Protein AF-0000000078424107 (afdb_homodimer)

Sequence (204 aa):
MLTPEQHEAILNDLMNPETSIETRTQHLMTLRDDYVEVHVNHSTQTQQIDAFKVEVADLQASNSKLFRKIGIDGGTEEQKKNENQQSFSESVTLDLLFKGGNMLTPEQHEAILNDLMNPETSIETRTQHLMTLRDDYVEVHVNHSTQTQQIDAFKVEVADLQASNSKLFRKIGIDGGTEEQKKNENQQSFSESVTLDLLFKGGN

Radius of gyration: 37.48 Å; Cα contacts (8 Å, |Δi|>4): 84; chains: 2; bounding box: 29×114×60 Å

Structure (mmCIF, N/CA/C/O backbone):
data_AF-0000000078424107-model_v1
#
loop_
_entity.id
_entity.type
_entity.pdbx_description
1 polymer 'Uncharacterized protein'
#
loop_
_atom_site.group_PDB
_atom_site.id
_atom_site.type_symbol
_atom_site.label_atom_id
_atom_site.label_alt_id
_atom_site.label_comp_id
_atom_site.label_asym_id
_atom_site.label_entity_id
_atom_site.label_seq_id
_atom_site.pdbx_PDB_ins_code
_atom_site.Cartn_x
_atom_site.Cartn_y
_atom_site.Cartn_z
_atom_site.occupancy
_atom_site.B_iso_or_equiv
_atom_site.auth_seq_id
_atom_site.auth_comp_id
_atom_site.auth_asym_id
_atom_site.auth_atom_id
_atom_site.pdbx_PDB_model_num
ATOM 1 N N . MET A 1 1 ? 5.934 -6.871 -11.25 1 91.38 1 MET A N 1
ATOM 2 C CA . MET A 1 1 ? 4.711 -7.621 -10.992 1 91.38 1 MET A CA 1
ATOM 3 C C . MET A 1 1 ? 4.07 -8.07 -12.305 1 91.38 1 MET A C 1
ATOM 5 O O . MET A 1 1 ? 4.039 -7.32 -13.281 1 91.38 1 MET A O 1
ATOM 9 N N . LEU A 1 2 ? 3.602 -9.219 -12.297 1 96.94 2 LEU A N 1
ATOM 10 C CA . LEU A 1 2 ? 2.918 -9.719 -13.484 1 96.94 2 LEU A CA 1
ATOM 11 C C . LEU A 1 2 ? 1.604 -8.977 -13.703 1 96.94 2 LEU A C 1
ATOM 13 O O . LEU A 1 2 ? 0.883 -8.688 -12.75 1 96.94 2 LEU A O 1
ATOM 17 N N . THR A 1 3 ? 1.348 -8.766 -15.031 1 96.31 3 THR A N 1
ATOM 18 C CA . THR A 1 3 ? 0.01 -8.305 -15.391 1 96.31 3 THR A CA 1
ATOM 19 C C . THR A 1 3 ? -0.994 -9.453 -15.305 1 96.31 3 THR A C 1
ATOM 21 O O . THR A 1 3 ? -0.606 -10.625 -15.273 1 96.31 3 THR A O 1
ATOM 24 N N . PRO A 1 4 ? -2.221 -9.039 -15.219 1 96.38 4 PRO A N 1
ATOM 25 C CA . PRO A 1 4 ? -3.232 -10.102 -15.195 1 96.38 4 PRO A CA 1
ATOM 26 C C . PRO A 1 4 ? -3.121 -11.047 -16.391 1 96.38 4 PRO A C 1
ATOM 28 O O . PRO A 1 4 ? -3.268 -12.258 -16.234 1 96.38 4 PRO A O 1
ATOM 31 N N . GLU A 1 5 ? -2.836 -10.484 -17.5 1 97.56 5 GLU A N 1
ATOM 32 C CA . GLU A 1 5 ? -2.719 -11.273 -18.719 1 97.56 5 GLU A CA 1
ATOM 33 C C . GLU A 1 5 ? -1.532 -12.234 -18.656 1 97.56 5 GLU A C 1
ATOM 35 O O . GLU A 1 5 ? -1.633 -13.391 -19.062 1 97.56 5 GLU A O 1
ATOM 40 N N . GLN A 1 6 ? -0.461 -11.758 -18.156 1 98.12 6 GLN A N 1
ATOM 41 C CA . GLN A 1 6 ? 0.736 -12.578 -18 1 98.12 6 GLN A CA 1
ATOM 42 C C . GLN A 1 6 ? 0.502 -13.719 -17.016 1 98.12 6 GLN A C 1
ATOM 44 O O . GLN A 1 6 ? 0.889 -14.859 -17.266 1 98.12 6 GLN A O 1
ATOM 49 N N . HIS A 1 7 ? -0.103 -13.383 -15.906 1 98.5 7 HIS A N 1
ATOM 50 C CA . HIS A 1 7 ? -0.376 -14.375 -14.867 1 98.5 7 HIS A CA 1
ATOM 51 C C . HIS A 1 7 ? -1.31 -15.469 -15.383 1 98.5 7 HIS A C 1
ATOM 53 O O . HIS A 1 7 ? -1.059 -16.656 -15.172 1 98.5 7 HIS A O 1
ATOM 59 N N . GLU A 1 8 ? -2.324 -15.07 -16.125 1 97.94 8 GLU A N 1
ATOM 60 C CA . GLU A 1 8 ? -3.287 -16.016 -16.672 1 97.94 8 GLU A CA 1
ATOM 61 C C . GLU A 1 8 ? -2.639 -16.922 -17.719 1 97.94 8 GLU A C 1
ATOM 63 O O . GLU A 1 8 ? -2.93 -18.125 -17.766 1 97.94 8 GLU A O 1
ATOM 68 N N . ALA A 1 9 ? -1.762 -16.375 -18.516 1 98.19 9 ALA A N 1
ATOM 69 C CA . ALA A 1 9 ? -1.052 -17.172 -19.516 1 98.19 9 ALA A CA 1
ATOM 70 C C . ALA A 1 9 ? -0.214 -18.266 -18.859 1 98.19 9 ALA A C 1
ATOM 72 O O . ALA A 1 9 ? -0.182 -19.406 -19.344 1 98.19 9 ALA A O 1
ATOM 73 N N . ILE A 1 10 ? 0.398 -17.875 -17.766 1 98.62 10 ILE A N 1
ATOM 74 C CA . ILE A 1 10 ? 1.224 -18.828 -17.047 1 98.62 10 ILE A CA 1
ATOM 75 C C . ILE A 1 10 ? 0.345 -19.938 -16.469 1 98.62 10 ILE A C 1
ATOM 77 O O . ILE A 1 10 ? 0.661 -21.125 -16.609 1 98.62 10 ILE A O 1
ATOM 81 N N . LEU A 1 11 ? -0.775 -19.578 -15.891 1 98 11 LEU A N 1
ATOM 82 C CA . LEU A 1 11 ? -1.663 -20.578 -15.305 1 98 11 LEU A CA 1
ATOM 83 C C . LEU A 1 11 ? -2.209 -21.516 -16.391 1 98 11 LEU A C 1
ATOM 85 O O . LEU A 1 11 ? -2.309 -22.719 -16.172 1 98 11 LEU A O 1
ATOM 89 N N . ASN A 1 12 ? -2.537 -20.953 -17.516 1 97 12 ASN A N 1
ATOM 90 C CA . ASN A 1 12 ? -3.049 -21.75 -18.625 1 97 12 ASN A CA 1
ATOM 91 C C . ASN A 1 12 ? -2.006 -22.75 -19.125 1 97 12 ASN A C 1
ATOM 93 O O . ASN A 1 12 ? -2.332 -23.891 -19.406 1 97 12 ASN A O 1
ATOM 97 N N . ASP A 1 13 ? -0.811 -22.344 -19.203 1 96.81 13 ASP A N 1
ATOM 98 C CA . ASP A 1 13 ? 0.266 -23.234 -19.609 1 96.81 13 ASP A CA 1
ATOM 99 C C . ASP A 1 13 ? 0.475 -24.359 -18.594 1 96.81 13 ASP A C 1
ATOM 101 O O . ASP A 1 13 ? 0.724 -25.5 -18.984 1 96.81 13 ASP A O 1
ATOM 105 N N . LEU A 1 14 ? 0.311 -24 -17.359 1 96.12 14 LEU A N 1
ATOM 106 C CA . LEU A 1 14 ? 0.524 -24.984 -16.297 1 96.12 14 LEU A CA 1
ATOM 107 C C . LEU A 1 14 ? -0.606 -26 -16.266 1 96.12 14 LEU A C 1
ATOM 109 O O . LEU A 1 14 ? -0.434 -27.109 -15.75 1 96.12 14 LEU A O 1
ATOM 113 N N . MET A 1 15 ? -1.716 -25.609 -16.812 1 92.75 15 MET A N 1
ATOM 114 C CA . MET A 1 15 ? -2.863 -26.516 -16.891 1 92.75 15 MET A CA 1
ATOM 115 C C . MET A 1 15 ? -2.732 -27.453 -18.078 1 92.75 15 MET A C 1
ATOM 117 O O . MET A 1 15 ? -3.393 -28.5 -18.125 1 92.75 15 MET A O 1
ATOM 121 N N . ASN A 1 16 ? -1.895 -27.078 -19.031 1 91.38 16 ASN A N 1
ATOM 122 C CA . ASN A 1 16 ? -1.712 -27.859 -20.234 1 91.38 16 ASN A CA 1
ATOM 123 C C . ASN A 1 16 ? -0.779 -29.047 -20.016 1 91.38 16 ASN A C 1
ATOM 125 O O . ASN A 1 16 ? 0.407 -28.859 -19.734 1 91.38 16 ASN A O 1
ATOM 129 N N . PRO A 1 17 ? -1.222 -30.281 -20.219 1 87.62 17 PRO A N 1
ATOM 130 C CA . PRO A 1 17 ? -0.386 -31.453 -19.984 1 87.62 17 PRO A CA 1
ATOM 131 C C . PRO A 1 17 ? 0.755 -31.578 -21 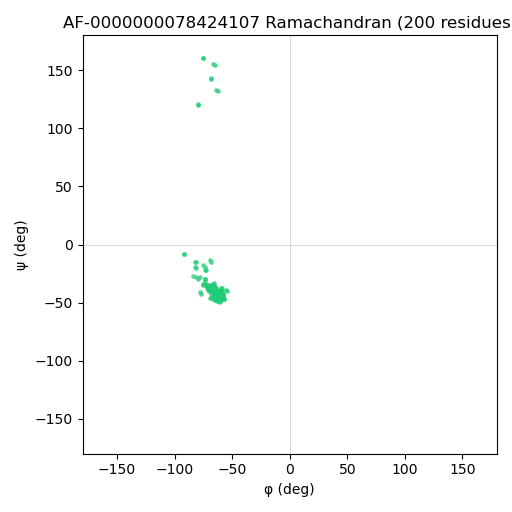1 87.62 17 PRO A C 1
ATOM 133 O O . PRO A 1 17 ? 1.717 -32.312 -20.766 1 87.62 17 PRO A O 1
ATOM 136 N N . GLU A 1 18 ? 0.669 -30.781 -22.094 1 91.19 18 GLU A N 1
ATOM 137 C CA . GLU A 1 18 ? 1.674 -30.859 -23.156 1 91.19 18 GLU A CA 1
ATOM 138 C C . GLU A 1 18 ? 2.812 -29.875 -22.922 1 91.19 18 GLU A C 1
ATOM 140 O O . GLU A 1 18 ? 3.818 -29.906 -23.625 1 91.19 18 GLU A O 1
ATOM 145 N N . THR A 1 19 ? 2.641 -29.031 -21.953 1 93.06 19 THR A N 1
ATOM 146 C CA . THR A 1 19 ? 3.707 -28.078 -21.641 1 93.06 19 THR A CA 1
ATOM 147 C C . THR A 1 19 ? 4.961 -28.812 -21.172 1 93.06 19 THR A C 1
ATOM 149 O O . THR A 1 19 ? 4.883 -29.719 -20.328 1 93.06 19 THR A O 1
ATOM 152 N N . SER A 1 20 ? 6.117 -28.438 -21.719 1 94.5 20 SER A N 1
ATOM 153 C CA . SER A 1 20 ? 7.367 -29.125 -21.406 1 94.5 20 SER A CA 1
ATOM 154 C C . SER A 1 20 ? 7.75 -28.906 -19.938 1 94.5 20 SER A C 1
ATOM 156 O O . SER A 1 20 ? 7.324 -27.922 -19.312 1 94.5 20 SER A O 1
ATOM 158 N N . ILE A 1 21 ? 8.5 -29.797 -19.391 1 92.94 21 ILE A N 1
ATOM 159 C CA . ILE A 1 21 ? 8.977 -29.703 -18.016 1 92.94 21 ILE A CA 1
ATOM 160 C C . ILE A 1 21 ? 9.797 -28.422 -17.844 1 92.94 21 ILE A C 1
ATOM 162 O O . ILE A 1 21 ? 9.719 -27.766 -16.812 1 92.94 21 ILE A O 1
ATOM 166 N N . GLU A 1 22 ? 10.523 -28.109 -18.859 1 95.38 22 GLU A N 1
ATOM 167 C CA . GLU A 1 22 ? 11.352 -26.906 -18.828 1 95.38 22 GLU A CA 1
ATOM 168 C C . GLU A 1 22 ? 10.484 -25.656 -18.703 1 95.38 22 GLU A C 1
ATOM 170 O O . GLU A 1 22 ? 10.758 -24.781 -17.875 1 95.38 22 GLU A O 1
ATOM 175 N N . THR A 1 23 ? 9.477 -25.547 -19.516 1 96.69 23 THR A N 1
ATOM 176 C CA . THR A 1 23 ? 8.562 -24.406 -19.5 1 96.69 23 THR A CA 1
ATOM 177 C C . THR A 1 23 ? 7.809 -24.344 -18.172 1 96.69 23 THR A C 1
ATOM 179 O O . THR A 1 23 ? 7.633 -23.266 -17.609 1 96.69 23 THR A O 1
ATOM 182 N N . ARG A 1 24 ? 7.398 -25.438 -17.641 1 96 24 ARG A N 1
ATOM 183 C CA . ARG A 1 24 ? 6.703 -25.5 -16.359 1 96 24 ARG A CA 1
ATOM 184 C C . ARG A 1 24 ? 7.578 -24.969 -15.234 1 96 24 ARG A C 1
ATOM 186 O O . ARG A 1 24 ? 7.129 -24.156 -14.422 1 96 24 ARG A O 1
ATOM 193 N N . THR A 1 25 ? 8.797 -25.453 -15.266 1 96.69 25 THR A N 1
ATOM 194 C CA . THR A 1 25 ? 9.734 -25.016 -14.242 1 96.69 25 THR A CA 1
ATOM 195 C C . THR A 1 25 ? 9.945 -23.5 -14.297 1 96.69 25 THR A C 1
ATOM 197 O O . THR A 1 25 ? 9.953 -22.828 -13.266 1 96.69 25 THR A O 1
ATOM 200 N N . GLN A 1 26 ? 10.039 -23 -15.492 1 98.12 26 GLN A N 1
ATOM 201 C CA . GLN A 1 26 ? 10.219 -21.562 -15.664 1 98.12 26 GLN A CA 1
ATOM 202 C C . GLN A 1 26 ? 9 -20.781 -15.164 1 98.12 26 GLN A C 1
ATOM 204 O O . GLN A 1 26 ? 9.141 -19.75 -14.523 1 98.12 26 GLN A O 1
ATOM 209 N N . HIS A 1 27 ? 7.828 -21.234 -15.484 1 98.31 27 HIS A N 1
ATOM 210 C CA . HIS A 1 27 ? 6.594 -20.594 -15.047 1 98.31 27 HIS A CA 1
ATOM 211 C C . HIS A 1 27 ? 6.496 -20.578 -13.523 1 98.31 27 HIS A C 1
ATOM 213 O O . HIS A 1 27 ? 6.117 -19.562 -12.93 1 98.31 27 HIS A O 1
ATOM 219 N N . LEU A 1 28 ? 6.859 -21.703 -12.922 1 98.31 28 LEU A N 1
ATOM 220 C CA . LEU A 1 28 ? 6.773 -21.781 -11.469 1 98.31 28 LEU A CA 1
ATOM 221 C C . LEU A 1 28 ? 7.773 -20.844 -10.805 1 98.31 28 LEU A C 1
ATOM 223 O O . LEU A 1 28 ? 7.473 -20.234 -9.781 1 98.31 28 LEU A O 1
ATOM 227 N N . MET A 1 29 ? 8.922 -20.688 -11.422 1 98.38 29 MET A N 1
ATOM 228 C CA . MET A 1 29 ? 9.914 -19.734 -10.93 1 98.38 29 MET A CA 1
ATOM 229 C C . MET A 1 29 ? 9.398 -18.297 -11.078 1 98.38 29 MET A C 1
ATOM 231 O O . MET A 1 29 ? 9.586 -17.484 -10.18 1 98.38 29 MET A O 1
ATOM 235 N N . THR A 1 30 ? 8.75 -18.031 -12.141 1 98.69 30 THR A N 1
ATOM 236 C CA . THR A 1 30 ? 8.188 -16.719 -12.391 1 98.69 30 THR A CA 1
ATOM 237 C C . THR A 1 30 ? 7.113 -16.375 -11.352 1 98.69 30 THR A C 1
ATOM 239 O O . THR A 1 30 ? 7.078 -15.266 -10.82 1 98.69 30 THR A O 1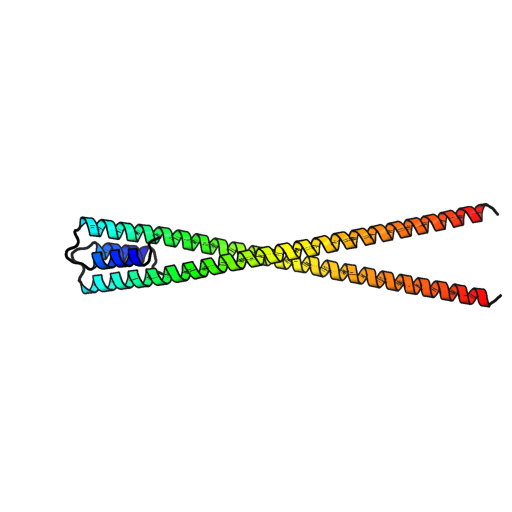
ATOM 242 N N . LEU A 1 31 ? 6.309 -17.344 -11.07 1 98.56 31 LEU A N 1
ATOM 243 C CA . LEU A 1 31 ? 5.262 -17.156 -10.07 1 98.56 31 LEU A CA 1
ATOM 244 C C . LEU A 1 31 ? 5.867 -16.922 -8.695 1 98.56 31 LEU A C 1
ATOM 246 O O . LEU A 1 31 ? 5.367 -16.094 -7.926 1 98.56 31 LEU A O 1
ATOM 250 N N . ARG A 1 32 ? 6.887 -17.641 -8.406 1 98.06 32 ARG A N 1
ATOM 251 C CA . ARG A 1 32 ? 7.586 -17.469 -7.141 1 98.06 32 ARG A CA 1
ATOM 252 C C . ARG A 1 32 ? 8.156 -16.062 -7.023 1 98.06 32 ARG A C 1
ATOM 254 O O . ARG A 1 32 ? 7.961 -15.383 -6.012 1 98.06 32 ARG A O 1
ATOM 261 N N . ASP A 1 33 ? 8.828 -15.641 -8.039 1 98.12 33 ASP A N 1
ATOM 262 C CA . ASP A 1 33 ? 9.438 -14.312 -8.055 1 98.12 33 ASP A CA 1
ATOM 263 C C . ASP A 1 33 ? 8.375 -13.219 -7.934 1 98.12 33 ASP A C 1
ATOM 265 O O . ASP A 1 33 ? 8.57 -12.234 -7.223 1 98.12 33 ASP A O 1
ATOM 269 N N . ASP A 1 34 ? 7.328 -13.383 -8.641 1 97.94 34 ASP A N 1
ATOM 270 C CA . ASP A 1 34 ? 6.238 -12.414 -8.578 1 97.94 34 ASP A CA 1
ATOM 271 C C . ASP A 1 34 ? 5.656 -12.32 -7.172 1 97.94 34 ASP A C 1
ATOM 273 O O . ASP A 1 34 ? 5.359 -11.227 -6.691 1 97.94 34 ASP A O 1
ATOM 277 N N . TYR A 1 35 ? 5.484 -13.461 -6.598 1 97.31 35 TYR A N 1
ATOM 278 C CA . TYR A 1 35 ? 4.973 -13.5 -5.23 1 97.31 35 TYR A CA 1
ATOM 279 C C . TYR A 1 35 ? 5.863 -12.703 -4.289 1 97.31 35 TYR A C 1
ATOM 281 O O . TYR A 1 35 ? 5.371 -11.906 -3.486 1 97.31 35 TYR A O 1
ATOM 289 N N . VAL A 1 36 ? 7.094 -12.883 -4.371 1 96.94 36 VAL A N 1
ATOM 290 C CA . VAL A 1 36 ? 8.047 -12.195 -3.502 1 96.94 36 VAL A CA 1
ATOM 291 C C . VAL A 1 36 ? 7.984 -10.695 -3.75 1 96.94 36 VAL A C 1
ATOM 293 O O . VAL A 1 36 ? 7.879 -9.906 -2.807 1 96.94 36 VAL A O 1
ATOM 296 N N . GLU A 1 37 ? 8.008 -10.32 -4.992 1 96.06 37 GLU A N 1
ATOM 297 C CA . GLU A 1 37 ? 7.969 -8.906 -5.352 1 96.06 37 GLU A CA 1
ATOM 298 C C . GLU A 1 37 ? 6.707 -8.234 -4.82 1 96.06 37 GLU A C 1
ATOM 300 O O . GLU A 1 37 ? 6.77 -7.152 -4.234 1 96.06 37 GLU A O 1
ATOM 305 N N . VAL A 1 38 ? 5.645 -8.859 -4.98 1 95.12 38 VAL A N 1
ATOM 306 C CA . VAL A 1 38 ? 4.355 -8.297 -4.586 1 95.12 38 VAL A CA 1
ATOM 307 C C . VAL A 1 38 ? 4.301 -8.141 -3.066 1 95.12 38 VAL A C 1
ATOM 309 O O . VAL A 1 38 ? 3.803 -7.137 -2.557 1 95.12 38 VAL A O 1
ATOM 312 N N . HIS A 1 39 ? 4.793 -9.117 -2.434 1 93.62 39 HIS A N 1
ATOM 313 C CA . HIS A 1 39 ? 4.734 -9.078 -0.977 1 93.62 39 HIS A CA 1
ATOM 314 C C . HIS A 1 39 ? 5.68 -8.023 -0.417 1 93.62 39 HIS A C 1
ATOM 316 O O . HIS A 1 39 ? 5.363 -7.363 0.577 1 93.62 39 HIS A O 1
ATOM 322 N N . VAL A 1 40 ? 6.785 -7.828 -1.013 1 94.5 40 VAL A N 1
ATOM 323 C CA . VAL A 1 40 ? 7.699 -6.762 -0.619 1 94.5 40 VAL A CA 1
ATOM 324 C C . VAL A 1 40 ? 7.035 -5.402 -0.843 1 94.5 40 VAL A C 1
ATOM 326 O O . VAL A 1 40 ? 7.07 -4.539 0.035 1 94.5 40 VAL A O 1
ATOM 329 N N . ASN A 1 41 ? 6.441 -5.238 -1.979 1 95.25 41 ASN A N 1
ATOM 330 C CA . ASN A 1 41 ? 5.738 -4 -2.289 1 95.25 41 ASN A CA 1
ATOM 331 C C . ASN A 1 41 ? 4.609 -3.73 -1.299 1 95.25 41 ASN A C 1
ATOM 333 O O . ASN A 1 41 ? 4.434 -2.6 -0.843 1 95.25 41 ASN A O 1
ATOM 337 N N . HIS A 1 42 ? 3.879 -4.762 -1.023 1 94.69 42 HIS A N 1
ATOM 338 C CA . HIS A 1 42 ? 2.791 -4.645 -0.06 1 94.69 42 HIS A CA 1
ATOM 339 C C . HIS A 1 42 ? 3.305 -4.188 1.3 1 94.69 42 HIS A C 1
ATOM 341 O O . HIS A 1 42 ? 2.713 -3.303 1.926 1 94.69 42 HIS A O 1
ATOM 347 N N . SER A 1 43 ? 4.355 -4.789 1.714 1 94.56 43 SER A N 1
ATOM 348 C CA . SER A 1 43 ? 4.949 -4.422 2.996 1 94.56 43 SER A CA 1
ATOM 349 C C . SER A 1 43 ? 5.414 -2.971 2.994 1 94.56 43 SER A C 1
ATOM 351 O O . SER A 1 43 ? 5.184 -2.238 3.959 1 94.56 43 SER A O 1
ATOM 353 N N . THR A 1 44 ? 6.02 -2.584 1.963 1 97.19 44 THR A N 1
ATOM 354 C CA . THR A 1 44 ? 6.5 -1.215 1.817 1 97.19 44 THR A CA 1
ATOM 355 C C . THR A 1 44 ? 5.34 -0.226 1.85 1 97.19 44 THR A C 1
ATOM 357 O O . THR A 1 44 ? 5.41 0.798 2.533 1 97.19 44 THR A O 1
ATOM 360 N N . GLN A 1 45 ? 4.293 -0.577 1.138 1 97.19 45 GLN A N 1
ATOM 361 C CA . GLN A 1 45 ? 3.127 0.296 1.089 1 97.19 45 GLN A CA 1
ATOM 362 C C . GLN A 1 45 ? 2.457 0.398 2.457 1 97.19 45 GLN A C 1
ATOM 364 O O . GLN A 1 45 ? 2.021 1.478 2.861 1 97.19 45 GLN A O 1
ATOM 369 N N . THR A 1 46 ? 2.408 -0.643 3.098 1 97.38 46 THR A N 1
ATOM 370 C CA . THR A 1 46 ? 1.839 -0.642 4.441 1 97.38 46 THR A CA 1
ATOM 371 C C . THR A 1 46 ? 2.639 0.271 5.367 1 97.38 46 THR A C 1
ATOM 373 O O . THR A 1 46 ? 2.061 1.052 6.125 1 97.38 46 THR A O 1
ATOM 376 N N . GLN A 1 47 ? 3.928 0.192 5.289 1 98.25 47 GLN A N 1
ATOM 377 C CA . GLN A 1 47 ? 4.797 1.043 6.094 1 98.25 47 GLN A CA 1
ATOM 378 C C . GLN A 1 47 ? 4.598 2.516 5.75 1 98.25 47 GLN A C 1
ATOM 380 O O . GLN A 1 47 ? 4.586 3.371 6.637 1 98.25 47 GLN A O 1
ATOM 385 N N . GLN A 1 48 ? 4.492 2.797 4.523 1 98.31 48 GLN A N 1
ATOM 386 C CA . GLN A 1 48 ? 4.246 4.164 4.082 1 98.31 48 GLN A CA 1
ATOM 387 C C . GLN A 1 48 ? 2.926 4.695 4.637 1 98.31 48 GLN A C 1
ATOM 389 O O . GLN A 1 48 ? 2.861 5.82 5.133 1 98.31 48 GLN A O 1
ATOM 394 N N . ILE A 1 49 ? 1.929 3.902 4.516 1 98.62 49 ILE A N 1
ATOM 395 C CA . ILE A 1 49 ? 0.61 4.277 5.016 1 98.62 49 ILE A CA 1
ATOM 396 C C . ILE A 1 49 ? 0.692 4.586 6.508 1 98.62 49 ILE A C 1
ATOM 398 O O . ILE A 1 49 ? 0.167 5.602 6.969 1 98.62 49 ILE A O 1
ATOM 402 N N . ASP A 1 50 ? 1.365 3.768 7.207 1 98.62 50 ASP A N 1
ATOM 403 C CA . ASP A 1 50 ? 1.521 3.98 8.641 1 98.62 50 ASP A CA 1
ATOM 404 C C . ASP A 1 50 ? 2.289 5.27 8.93 1 98.62 50 ASP A C 1
ATOM 406 O O . ASP A 1 50 ? 1.934 6.02 9.836 1 98.62 50 ASP A O 1
ATOM 410 N N . ALA A 1 51 ? 3.307 5.516 8.203 1 98.62 51 ALA A N 1
ATOM 411 C CA . ALA A 1 51 ? 4.094 6.734 8.367 1 98.62 51 ALA A CA 1
ATOM 412 C C . ALA A 1 51 ? 3.244 7.973 8.086 1 98.62 51 ALA A C 1
ATOM 414 O O . ALA A 1 51 ? 3.33 8.969 8.812 1 98.62 51 ALA A O 1
ATOM 415 N N . PHE A 1 52 ? 2.408 7.844 7.066 1 98.5 52 PHE A N 1
ATOM 416 C CA . PHE A 1 52 ? 1.541 8.961 6.715 1 98.5 52 PHE A CA 1
ATOM 417 C C . PHE A 1 52 ? 0.506 9.203 7.805 1 98.5 52 PHE A C 1
ATOM 419 O O . PHE A 1 52 ? 0.161 10.352 8.094 1 98.5 52 PHE A O 1
ATOM 426 N N . LYS A 1 53 ? 0.031 8.195 8.352 1 98.5 53 LYS A N 1
ATOM 427 C CA . LYS A 1 53 ? -0.921 8.336 9.445 1 98.5 53 LYS A CA 1
ATOM 428 C C . LYS A 1 53 ? -0.317 9.125 10.602 1 98.5 53 LYS A C 1
ATOM 430 O O . LYS A 1 53 ? -0.968 10.016 11.164 1 98.5 53 LYS A O 1
ATOM 435 N N . VAL A 1 54 ? 0.86 8.797 10.945 1 98.44 54 VAL A N 1
ATOM 436 C CA . VAL A 1 54 ? 1.558 9.484 12.031 1 98.44 54 VAL A CA 1
ATOM 437 C C . VAL A 1 54 ? 1.779 10.945 11.648 1 98.44 54 VAL A C 1
ATOM 439 O O . VAL A 1 54 ? 1.53 11.844 12.453 1 98.44 54 VAL A O 1
ATOM 442 N N . GLU A 1 55 ? 2.199 11.188 10.477 1 98.06 55 GLU A N 1
ATOM 443 C CA . GLU A 1 55 ? 2.457 12.547 9.992 1 98.06 55 GLU A CA 1
ATOM 444 C C . GLU A 1 55 ? 1.187 13.391 10.008 1 98.06 55 GLU A C 1
ATOM 446 O O . GLU A 1 55 ? 1.2 14.531 10.461 1 98.06 55 GLU A O 1
ATOM 451 N N . VAL A 1 56 ? 0.162 12.789 9.57 1 97.44 56 VAL A N 1
ATOM 452 C CA . VAL A 1 56 ? -1.124 13.477 9.555 1 97.44 56 VAL A CA 1
ATOM 453 C C . VAL A 1 56 ? -1.545 13.828 10.977 1 97.44 56 VAL A C 1
ATOM 455 O O . VAL A 1 56 ? -1.954 14.961 11.25 1 97.44 56 VAL A O 1
ATOM 458 N N . ALA A 1 57 ? -1.391 12.961 11.805 1 97.88 57 ALA A N 1
ATOM 459 C CA . ALA A 1 57 ? -1.747 13.203 13.195 1 97.88 57 ALA A CA 1
ATOM 460 C C . ALA A 1 57 ? -0.916 14.344 13.781 1 97.88 57 ALA A C 1
ATOM 462 O O . ALA A 1 57 ? -1.444 15.211 14.484 1 97.88 57 ALA A O 1
ATOM 463 N N . ASP A 1 58 ? 0.322 14.336 13.531 1 97.81 58 ASP A N 1
ATOM 464 C CA . ASP A 1 58 ? 1.226 15.375 14.008 1 97.81 58 ASP A CA 1
ATOM 465 C C . ASP A 1 58 ? 0.847 16.734 13.438 1 97.81 58 ASP A C 1
ATOM 467 O O . ASP A 1 58 ? 0.836 17.734 14.156 1 97.81 58 ASP A O 1
ATOM 471 N N . LEU A 1 59 ? 0.555 16.75 12.227 1 97.38 59 LEU A N 1
ATOM 472 C CA . LEU A 1 59 ? 0.193 18 11.555 1 97.38 59 LEU A CA 1
ATOM 473 C C . LEU A 1 59 ? -1.143 18.531 12.07 1 97.38 59 LEU A C 1
ATOM 475 O O . LEU A 1 59 ? -1.316 19.734 12.242 1 97.38 59 LEU A O 1
ATOM 479 N N . GLN A 1 60 ? -2.012 17.641 12.312 1 97.81 60 GLN A N 1
ATOM 480 C CA . GLN A 1 60 ? -3.295 18.031 12.891 1 97.81 60 GLN A CA 1
ATOM 481 C C . GLN A 1 60 ? -3.119 18.594 14.289 1 97.81 60 GLN A C 1
ATOM 483 O O . GLN A 1 60 ? -3.746 19.609 14.641 1 97.81 60 GLN A O 1
ATOM 488 N N . ALA A 1 61 ? -2.291 18 15.023 1 96.38 61 ALA A N 1
ATOM 489 C CA . ALA A 1 61 ? -1.995 18.5 16.375 1 96.38 61 ALA A CA 1
ATOM 490 C C . ALA A 1 61 ? -1.345 19.875 16.312 1 96.38 61 ALA A C 1
ATOM 492 O O . ALA A 1 61 ? -1.696 20.766 17.078 1 96.38 61 ALA A O 1
ATOM 493 N N . SER A 1 62 ? -0.443 19.953 15.43 1 95.62 62 SER A N 1
ATOM 494 C CA . SER A 1 62 ? 0.228 21.234 15.234 1 95.62 62 SER A CA 1
ATOM 495 C C . SER A 1 62 ? -0.757 22.312 14.789 1 95.62 62 SER A C 1
ATOM 497 O O . SER A 1 62 ? -0.746 23.422 15.312 1 95.62 62 SER A O 1
ATOM 499 N N . ASN A 1 63 ? -1.549 21.969 13.883 1 92.81 63 ASN A N 1
ATOM 500 C CA . ASN A 1 63 ? -2.576 22.891 13.406 1 92.81 63 ASN A CA 1
ATOM 501 C C . ASN A 1 63 ? -3.51 23.328 14.531 1 92.81 63 ASN A C 1
ATOM 503 O O . ASN A 1 63 ? -3.838 24.5 14.656 1 92.81 63 ASN A O 1
ATOM 507 N N . SER A 1 64 ? -3.885 22.422 15.258 1 93.62 64 SER A N 1
ATOM 508 C CA . SER A 1 64 ? -4.758 22.703 16.391 1 93.62 64 SER A CA 1
ATOM 509 C C . SER A 1 64 ? -4.09 23.641 17.391 1 93.62 64 SER A C 1
ATOM 511 O O . SER A 1 64 ? -4.719 24.578 17.891 1 93.62 64 SER A O 1
ATOM 513 N N . LYS A 1 65 ? -2.855 23.328 17.719 1 93.06 65 LYS A N 1
ATOM 514 C CA . LYS A 1 65 ? -2.086 24.172 18.625 1 93.06 65 LYS A CA 1
ATOM 515 C C . LYS A 1 65 ? -1.966 25.594 18.078 1 93.06 65 LYS A C 1
ATOM 517 O O . LYS A 1 65 ? -2.168 26.562 18.828 1 93.06 65 LYS A O 1
ATOM 522 N N . LEU A 1 66 ? -1.718 25.734 16.828 1 87.5 66 LEU A N 1
ATOM 523 C CA . LEU A 1 66 ? -1.57 27.047 16.203 1 87.5 66 LEU A CA 1
ATOM 524 C C . LEU A 1 66 ? -2.9 27.797 16.172 1 87.5 66 LEU A C 1
ATOM 526 O O . LEU A 1 66 ? -2.945 29 16.438 1 87.5 66 LEU A O 1
ATOM 530 N N . PHE A 1 67 ? -3.93 27.047 15.906 1 90.56 67 PHE A N 1
ATOM 531 C CA . PHE A 1 67 ? -5.266 27.625 15.875 1 90.56 67 PHE A CA 1
ATOM 532 C C . PHE A 1 67 ? -5.652 28.172 17.25 1 90.56 67 PHE A C 1
ATOM 534 O O . PHE A 1 67 ? -6.195 29.266 17.344 1 90.56 67 PHE A O 1
ATOM 541 N N . ARG A 1 68 ? -5.359 27.422 18.266 1 89.06 68 ARG A N 1
ATOM 542 C CA . ARG A 1 68 ? -5.637 27.859 19.641 1 89.06 68 ARG A CA 1
ATOM 543 C C . ARG A 1 68 ? -4.816 29.094 19.984 1 89.06 68 ARG A C 1
ATOM 545 O O . ARG A 1 68 ? -5.316 30.016 20.656 1 89.06 68 ARG A O 1
ATOM 552 N N . LYS A 1 69 ? -3.666 29.172 19.547 1 85.81 69 LYS A N 1
ATOM 553 C CA . LYS A 1 69 ? -2.783 30.312 19.828 1 85.81 69 LYS A CA 1
ATOM 554 C C . LYS A 1 69 ? -3.318 31.594 19.188 1 85.81 69 LYS A C 1
ATOM 556 O O . LYS A 1 69 ? -3.252 32.656 19.797 1 85.81 69 LYS A O 1
ATOM 561 N N . ILE A 1 70 ? -3.832 31.547 18.047 1 82.25 70 ILE A N 1
ATOM 562 C CA . ILE A 1 70 ? -4.41 32.688 17.359 1 82.25 70 ILE A CA 1
ATOM 563 C C . ILE A 1 70 ? -5.652 33.156 18.109 1 82.25 70 ILE A C 1
ATOM 565 O O . ILE A 1 70 ? -5.875 34.375 18.25 1 82.25 70 ILE A O 1
ATOM 569 N N . GLY A 1 71 ? -6.43 32.188 18.438 1 76.31 71 GLY A N 1
ATOM 570 C CA . GLY A 1 71 ? -7.621 32.562 19.203 1 76.31 71 GLY A CA 1
ATOM 571 C C . GLY A 1 71 ? -7.305 33.219 20.531 1 76.31 71 GLY A C 1
ATOM 572 O O . GLY A 1 71 ? -7.98 34.156 20.938 1 76.31 71 GLY A O 1
ATOM 573 N N . ILE A 1 72 ? -6.371 32.781 21.203 1 69.31 72 ILE A N 1
ATOM 574 C CA . ILE A 1 72 ? -5.949 33.344 22.5 1 69.31 72 ILE A CA 1
ATOM 575 C C . ILE A 1 72 ? -5.344 34.719 22.297 1 69.31 72 ILE A C 1
ATOM 577 O O . ILE A 1 72 ? -5.664 35.656 23.031 1 69.31 72 ILE A O 1
ATOM 581 N N . ASP A 1 73 ? -4.621 34.938 21.312 1 66.75 73 ASP A N 1
ATOM 582 C CA . ASP A 1 73 ? -3.973 36.219 21.047 1 66.75 73 ASP A CA 1
ATOM 583 C C . ASP A 1 73 ? -4.965 37.25 20.469 1 66.75 73 ASP A C 1
ATOM 585 O O . ASP A 1 73 ? -4.883 38.438 20.766 1 66.75 73 ASP A O 1
ATOM 589 N N . GLY A 1 74 ? -5.77 36.75 19.609 1 61.91 74 GLY A N 1
ATOM 590 C CA . GLY A 1 74 ? -6.832 37.625 19.109 1 61.91 74 GLY A CA 1
ATOM 591 C C . GLY A 1 74 ? -7.789 38.062 20.203 1 61.91 74 GLY A C 1
ATOM 592 O O . GLY A 1 74 ? -8.281 39.188 20.188 1 61.91 74 GLY A O 1
ATOM 593 N N . GLY A 1 75 ? -8.172 37.188 21 1 61.38 75 GLY A N 1
ATOM 594 C CA . GLY A 1 75 ? -8.984 37.562 22.156 1 61.38 75 GLY A CA 1
ATOM 595 C C . GLY A 1 75 ? -8.305 38.531 23.078 1 61.38 75 GLY A C 1
ATOM 596 O O . GLY A 1 75 ? -8.953 39.438 23.594 1 61.38 75 GLY A O 1
ATOM 597 N N . THR A 1 76 ? -7.137 38.406 23.297 1 60.25 76 THR A N 1
ATOM 598 C CA . THR A 1 76 ? -6.371 39.281 24.156 1 60.25 76 THR A CA 1
ATOM 599 C C . THR A 1 76 ? -6.234 40.656 23.516 1 60.25 76 THR A C 1
ATOM 601 O O . THR A 1 76 ? -6.312 41.688 24.203 1 60.25 76 THR A O 1
ATOM 604 N N . GLU A 1 77 ? -6.055 40.75 22.281 1 57.28 77 GLU A N 1
ATOM 605 C CA . GLU A 1 77 ? -5.965 42.031 21.578 1 57.28 77 GLU A CA 1
ATOM 606 C C . GLU A 1 77 ? -7.312 42.75 21.578 1 57.28 77 GLU A C 1
ATOM 608 O O . GLU A 1 77 ? -7.371 43.969 21.766 1 57.28 77 GLU A O 1
ATOM 613 N N . GLU A 1 78 ? -8.266 42.031 21.281 1 58.09 78 GLU A N 1
ATOM 614 C CA . GLU A 1 78 ? -9.609 42.625 21.344 1 58.09 78 GLU A CA 1
ATOM 615 C C . GLU A 1 78 ? -9.945 43.062 22.766 1 58.09 78 GLU A C 1
ATOM 617 O O . GLU A 1 78 ? -10.555 44.125 22.953 1 58.09 78 GLU A O 1
ATOM 622 N N . GLN A 1 79 ? -9.586 42.312 23.703 1 57.47 79 GLN A N 1
ATOM 623 C CA . GLN A 1 79 ? -9.789 42.719 25.094 1 57.47 79 GLN A CA 1
ATOM 624 C C . GLN A 1 79 ? -8.938 43.938 25.438 1 57.47 79 GLN A C 1
ATOM 626 O O . GLN A 1 79 ? -9.406 44.844 26.109 1 57.47 79 GLN A O 1
ATOM 631 N N . LYS A 1 80 ? -7.754 43.906 24.969 1 56.75 80 LYS A N 1
ATOM 632 C CA . LYS A 1 80 ? -6.902 45.094 25.219 1 56.75 80 LYS A CA 1
ATOM 633 C C . LYS A 1 80 ? -7.434 46.312 24.484 1 56.75 80 LYS A C 1
ATOM 635 O O . LYS A 1 80 ? -7.398 47.406 25.031 1 56.75 80 LYS A O 1
ATOM 640 N N . LYS A 1 81 ? -7.887 46.156 23.344 1 58.41 81 LYS A N 1
ATOM 641 C CA . LYS A 1 81 ? -8.492 47.25 22.609 1 58.41 81 LYS A CA 1
ATOM 642 C C . LYS A 1 81 ? -9.75 47.781 23.312 1 58.41 81 LYS A C 1
ATOM 644 O O . LYS A 1 81 ? -9.977 48.969 23.391 1 58.41 81 LYS A O 1
ATOM 649 N N . ASN A 1 82 ? -10.422 46.906 23.734 1 57.28 82 ASN A N 1
ATOM 650 C CA . ASN A 1 82 ? -11.625 47.312 24.469 1 57.28 82 ASN A CA 1
ATOM 651 C C . ASN A 1 82 ? -11.289 47.969 25.797 1 57.28 82 ASN A C 1
ATOM 653 O O . ASN A 1 82 ? -11.953 48.906 26.219 1 57.28 82 ASN A O 1
ATOM 657 N N . GLU A 1 83 ? -10.367 47.5 26.375 1 56.38 83 GLU A N 1
ATOM 658 C CA . GLU A 1 83 ? -9.93 48.094 27.625 1 56.38 83 GLU A CA 1
ATOM 659 C C . GLU A 1 83 ? -9.336 49.5 27.375 1 56.38 83 GLU A C 1
ATOM 661 O O . GLU A 1 83 ? -9.57 50.406 28.156 1 56.38 83 GLU A O 1
ATOM 666 N N . ASN A 1 84 ? -8.664 49.625 26.406 1 51.75 84 ASN A N 1
ATOM 667 C CA . ASN A 1 84 ? -8.109 50.938 26.062 1 51.75 84 ASN A CA 1
ATOM 668 C C . ASN A 1 84 ? -9.195 51.906 25.625 1 51.75 84 ASN A C 1
ATOM 670 O O . ASN A 1 84 ? -9.148 53.094 25.938 1 51.75 84 ASN A O 1
ATOM 674 N N . GLN A 1 85 ? -10.094 51.438 24.922 1 53.38 85 GLN A N 1
ATOM 675 C CA . GLN A 1 85 ? -11.211 52.281 24.547 1 53.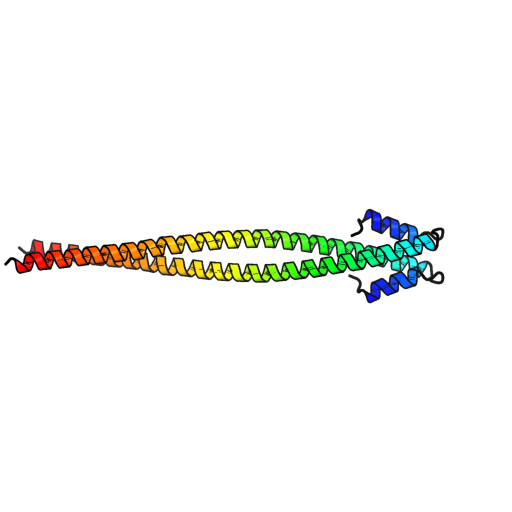38 85 GLN A CA 1
ATOM 676 C C . GLN A 1 85 ? -12.047 52.656 25.766 1 53.38 85 GLN A C 1
ATOM 678 O O . GLN A 1 85 ? -12.523 53.812 25.875 1 53.38 85 GLN A O 1
ATOM 683 N N . GLN A 1 86 ? -12.156 51.719 26.609 1 55.38 86 GLN A N 1
ATOM 684 C CA . GLN A 1 86 ? -12.891 52.031 27.844 1 55.38 86 GLN A CA 1
ATOM 685 C C . GLN A 1 86 ? -12.117 53 28.719 1 55.38 86 GLN A C 1
ATOM 687 O O . GLN A 1 86 ? -12.695 53.938 29.297 1 55.38 86 GLN A O 1
ATOM 692 N N . SER A 1 87 ? -10.844 52.75 28.672 1 52.19 87 SER A N 1
ATOM 693 C CA . SER A 1 87 ? -10.023 53.688 29.438 1 52.19 87 SER A CA 1
ATOM 694 C C . SER A 1 87 ? -9.984 55.062 28.781 1 52.19 87 SER A C 1
ATOM 696 O O . SER A 1 87 ? -9.977 56.062 29.469 1 52.19 87 SER A O 1
ATOM 698 N N . PHE A 1 88 ? -9.984 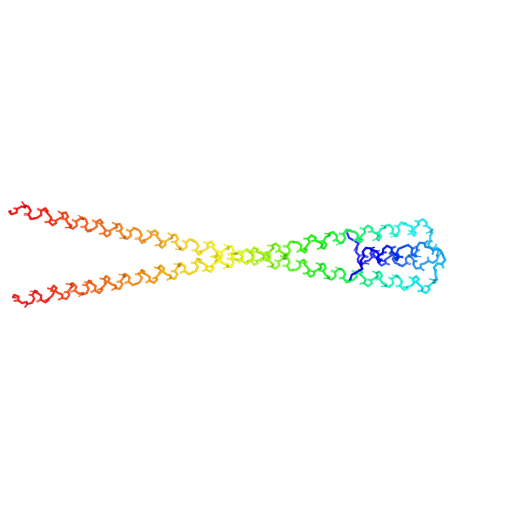54.938 27.516 1 51.53 88 PHE A N 1
ATOM 699 C CA . PHE A 1 88 ? -10.039 56.188 26.781 1 51.53 88 PHE A CA 1
ATOM 700 C C . PHE A 1 88 ? -11.398 56.844 26.969 1 51.53 88 PHE A C 1
ATOM 702 O O . PHE A 1 88 ? -11.484 58.062 27.172 1 51.53 88 PHE A O 1
ATOM 709 N N . SER A 1 89 ? -12.344 56.125 26.922 1 55.38 89 SER A N 1
ATOM 710 C CA . SER A 1 89 ? -13.688 56.625 27.125 1 55.38 89 SER A CA 1
ATOM 711 C C . SER A 1 89 ? -13.875 57.125 28.562 1 55.38 89 SER A C 1
ATOM 713 O O . SER A 1 89 ? -14.555 58.125 28.797 1 55.38 89 SER A O 1
ATOM 715 N N . GLU A 1 90 ? -13.219 56.469 29.359 1 56.62 90 GLU A N 1
ATOM 716 C CA . GLU A 1 90 ? -13.281 56.906 30.75 1 56.62 90 GLU A CA 1
ATOM 717 C C . GLU A 1 90 ? -12.445 58.156 31 1 56.62 90 GLU A C 1
ATOM 719 O O . GLU A 1 90 ? -12.844 59.031 31.75 1 56.62 90 GLU A O 1
ATOM 724 N N . SER A 1 91 ? -11.43 58.156 30.281 1 53.09 91 SER A N 1
ATOM 725 C CA . SER A 1 91 ? -10.57 59.344 30.406 1 53.09 91 SER A CA 1
ATOM 726 C C . SER A 1 91 ? -11.203 60.562 29.734 1 53.09 91 SER A C 1
ATOM 728 O O . SER A 1 91 ? -11.109 61.656 30.234 1 53.09 91 SER A O 1
ATOM 730 N N . VAL A 1 92 ? -11.859 60.281 28.719 1 56.28 92 VAL A N 1
ATOM 731 C CA . VAL A 1 92 ? -12.547 61.375 28.016 1 56.28 92 VAL A CA 1
ATOM 732 C C . VAL A 1 92 ? -13.742 61.844 28.844 1 56.28 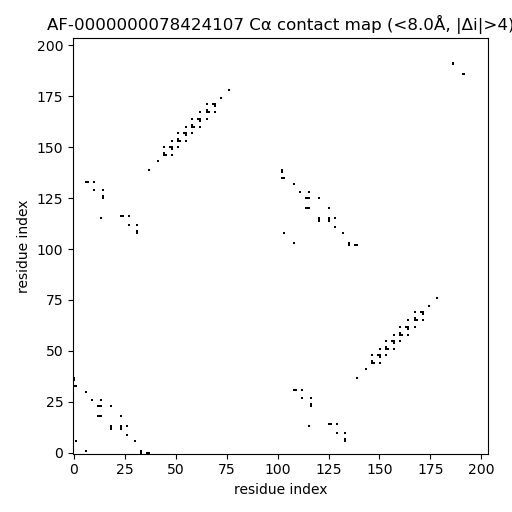92 VAL A C 1
ATOM 734 O O . VAL A 1 92 ? -13.992 63.062 28.953 1 56.28 92 VAL A O 1
ATOM 737 N N . THR A 1 93 ? -14.352 60.938 29.438 1 54.12 93 THR A N 1
ATOM 738 C CA . THR A 1 93 ? -15.484 61.312 30.281 1 54.12 93 THR A CA 1
ATOM 739 C C . THR A 1 93 ? -15.023 62.031 31.531 1 54.12 93 THR A C 1
ATOM 741 O O . THR A 1 93 ? -15.664 63 31.969 1 54.12 93 THR A O 1
ATOM 744 N N . LEU A 1 94 ? -13.93 61.625 32 1 54.03 94 LEU A N 1
ATOM 745 C CA . LEU A 1 94 ? -13.383 62.312 33.156 1 54.03 94 LEU A CA 1
ATOM 746 C C . LEU A 1 94 ? -12.898 63.719 32.781 1 54.03 94 LEU A C 1
ATOM 748 O O . LEU A 1 94 ? -13.102 64.688 33.562 1 54.03 94 LEU A O 1
ATOM 752 N N . ASP A 1 95 ? -12.406 63.812 31.703 1 55 95 ASP A N 1
ATOM 753 C CA . ASP A 1 95 ? -11.93 65.125 31.234 1 55 95 ASP A CA 1
ATOM 754 C C . ASP A 1 95 ? -13.094 66.062 30.938 1 55 95 ASP A C 1
ATOM 756 O O . ASP A 1 95 ? -13.023 67.25 31.234 1 55 95 ASP A O 1
ATOM 760 N N . LEU A 1 96 ? -14.102 65.5 30.453 1 58.34 96 LEU A N 1
ATOM 761 C CA . LEU A 1 96 ? -15.289 66.312 30.156 1 58.34 96 LEU A CA 1
ATOM 762 C C . LEU A 1 96 ? -16 66.688 31.438 1 58.34 96 LEU A C 1
ATOM 764 O O . LEU A 1 96 ? -16.562 67.812 31.516 1 58.34 96 LEU A O 1
ATOM 768 N N . LEU A 1 97 ? -15.922 65.938 32.375 1 54.81 97 LEU A N 1
ATOM 769 C CA . LEU A 1 97 ? -16.547 66.188 33.656 1 54.81 97 LEU A CA 1
ATOM 770 C C . LEU A 1 97 ? -15.773 67.312 34.406 1 54.81 97 LEU A C 1
ATOM 772 O O . LEU A 1 97 ? -16.375 68.125 35.125 1 54.81 97 LEU A O 1
ATOM 776 N N . PHE A 1 98 ? -14.586 67.312 34.219 1 57.97 98 PHE A N 1
ATOM 777 C CA . PHE A 1 98 ? -13.781 68.375 34.906 1 57.97 98 PHE A CA 1
ATOM 778 C C . PHE A 1 98 ? -13.82 69.688 34.156 1 57.97 98 PHE A C 1
ATOM 780 O O . PHE A 1 98 ? -13.711 70.75 34.75 1 57.97 98 PHE A O 1
ATOM 787 N N . LYS A 1 99 ? -13.992 69.625 32.875 1 60.75 99 LYS A N 1
ATOM 788 C CA . LYS A 1 99 ? -14.039 70.875 32.156 1 60.75 99 LYS A CA 1
ATOM 789 C C . LYS A 1 99 ? -15.391 71.562 32.312 1 60.75 99 LYS A C 1
ATOM 791 O O . LYS A 1 99 ? -15.492 72.812 32.281 1 60.75 99 LYS A O 1
ATOM 796 N N . GLY A 1 100 ? -16.312 70.812 32.5 1 53 100 GLY A N 1
ATOM 797 C CA . GLY A 1 100 ? -17.594 71.438 32.688 1 53 100 GLY A CA 1
ATOM 798 C C . GLY A 1 100 ? -17.766 72.125 34.031 1 53 100 GLY A C 1
ATOM 799 O O . GLY A 1 100 ? -18.781 72.75 34.281 1 53 100 GLY A O 1
ATOM 800 N N . GLY A 1 101 ? -16.953 71.75 34.938 1 45.28 101 GLY A N 1
ATOM 801 C CA . GLY A 1 101 ? -17.156 72.375 36.219 1 45.28 101 GLY A CA 1
ATOM 802 C C . GLY A 1 101 ? -16.516 73.75 36.312 1 45.28 101 GLY A C 1
ATOM 803 O O . GLY A 1 101 ? -16.641 74.438 37.344 1 45.28 101 GLY A O 1
ATOM 804 N N . ASN A 1 102 ? -15.617 74.188 35.438 1 37.59 102 ASN A N 1
ATOM 805 C CA . ASN A 1 102 ? -15.297 75.562 35.594 1 37.59 102 ASN A CA 1
ATOM 806 C C . ASN A 1 102 ? -16.266 76.5 34.812 1 37.59 102 ASN A C 1
ATOM 808 O O . ASN A 1 102 ? -16.656 76.125 33.688 1 37.59 102 ASN A O 1
ATOM 812 N N . MET B 1 1 ? -4.773 -13.516 1.274 1 91.06 1 MET B N 1
ATOM 813 C CA . MET B 1 1 ? -3.479 -13.656 0.617 1 91.06 1 MET B CA 1
ATOM 814 C C . MET B 1 1 ? -2.746 -14.898 1.119 1 91.06 1 MET B C 1
ATOM 816 O O . MET B 1 1 ? -2.742 -15.18 2.318 1 91.06 1 MET B O 1
ATOM 820 N N . LEU B 1 2 ? -2.17 -15.555 0.255 1 96.88 2 LEU B N 1
ATOM 821 C CA . LEU B 1 2 ? -1.395 -16.719 0.645 1 96.88 2 LEU B CA 1
ATOM 822 C C . LEU B 1 2 ? -0.147 -16.312 1.422 1 96.88 2 LEU B C 1
ATOM 824 O O . LEU B 1 2 ? 0.503 -15.328 1.084 1 96.88 2 LEU B O 1
ATOM 828 N N . THR B 1 3 ? 0.143 -17.172 2.43 1 96.31 3 THR B N 1
ATOM 829 C CA . THR B 1 3 ? 1.446 -17.047 3.072 1 96.31 3 THR B CA 1
ATOM 830 C C . THR B 1 3 ? 2.549 -17.609 2.178 1 96.31 3 THR B C 1
ATOM 832 O O . THR B 1 3 ? 2.27 -18.359 1.232 1 96.31 3 THR B O 1
ATOM 835 N N . PRO B 1 4 ? 3.732 -17.172 2.5 1 96.25 4 PRO B N 1
ATOM 836 C CA . PRO B 1 4 ? 4.836 -17.734 1.711 1 96.25 4 PRO B CA 1
ATOM 837 C C . PRO B 1 4 ? 4.863 -19.266 1.723 1 96.25 4 PRO B C 1
ATOM 839 O O . PRO B 1 4 ? 5.117 -19.891 0.69 1 96.25 4 PRO B O 1
ATOM 842 N N . GLU B 1 5 ? 4.586 -19.812 2.842 1 97.56 5 GLU B N 1
ATOM 843 C CA . GLU B 1 5 ? 4.59 -21.266 2.986 1 97.56 5 GLU B CA 1
ATOM 844 C C . GLU B 1 5 ? 3.492 -21.906 2.145 1 97.56 5 GLU B C 1
ATOM 846 O O . GLU B 1 5 ? 3.717 -22.938 1.509 1 97.56 5 GLU B O 1
ATOM 851 N N . GLN B 1 6 ? 2.357 -21.312 2.158 1 98.06 6 GLN B N 1
ATOM 852 C CA . GLN B 1 6 ? 1.233 -21.812 1.372 1 98.06 6 GLN B CA 1
ATOM 853 C C . GLN B 1 6 ? 1.527 -21.734 -0.123 1 98.06 6 GLN B C 1
ATOM 855 O O . GLN B 1 6 ? 1.264 -22.672 -0.867 1 98.06 6 GLN B O 1
ATOM 860 N N . HIS B 1 7 ? 2.047 -20.609 -0.538 1 98.5 7 HIS B N 1
ATOM 861 C CA . HIS B 1 7 ? 2.363 -20.391 -1.945 1 98.5 7 HIS B CA 1
ATOM 862 C C . HIS B 1 7 ? 3.414 -21.391 -2.432 1 98.5 7 HIS B C 1
ATOM 864 O O . HIS B 1 7 ? 3.262 -21.984 -3.498 1 98.5 7 HIS B O 1
ATOM 870 N N . GLU B 1 8 ? 4.422 -21.625 -1.606 1 97.88 8 GLU B N 1
ATOM 871 C CA . GLU B 1 8 ? 5.488 -22.562 -1.959 1 97.88 8 GLU B CA 1
ATOM 872 C C . GLU B 1 8 ? 4.973 -23.984 -2.035 1 97.88 8 GLU B C 1
ATOM 874 O O . GLU B 1 8 ? 5.375 -24.75 -2.918 1 97.88 8 GLU B O 1
ATOM 879 N N . ALA B 1 9 ? 4.09 -24.359 -1.149 1 98.19 9 ALA B N 1
ATOM 880 C CA . ALA B 1 9 ? 3.5 -25.688 -1.163 1 98.19 9 ALA B CA 1
ATOM 881 C C . ALA B 1 9 ? 2.736 -25.938 -2.461 1 98.19 9 ALA B C 1
ATOM 883 O O . ALA B 1 9 ? 2.828 -27.016 -3.043 1 98.19 9 ALA B O 1
ATOM 884 N N . ILE B 1 10 ? 2.053 -24.906 -2.867 1 98.56 10 ILE B N 1
A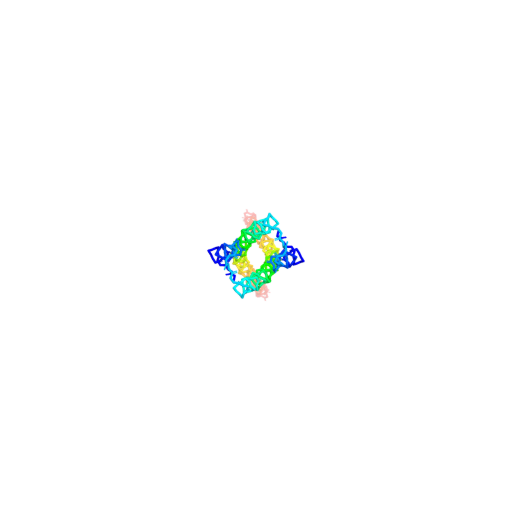TOM 885 C CA . ILE B 1 10 ? 1.286 -25 -4.105 1 98.56 10 ILE B CA 1
ATOM 886 C C . ILE B 1 10 ? 2.238 -25.172 -5.289 1 98.56 10 ILE B C 1
ATOM 888 O O . ILE B 1 10 ? 2.037 -26.047 -6.133 1 98.56 10 ILE B O 1
ATOM 892 N N . LEU B 1 11 ? 3.289 -24.406 -5.336 1 98.06 11 LEU B N 1
ATOM 893 C CA . LEU B 1 11 ? 4.242 -24.5 -6.438 1 98.06 11 LEU B CA 1
ATOM 894 C C . LEU B 1 11 ? 4.914 -25.859 -6.461 1 98.06 11 LEU B C 1
ATOM 896 O O . LEU B 1 11 ? 5.113 -26.438 -7.527 1 98.06 11 LEU B O 1
ATOM 900 N N . ASN B 1 12 ? 5.238 -26.359 -5.289 1 97.12 12 ASN B N 1
ATOM 901 C CA . ASN B 1 12 ? 5.867 -27.672 -5.191 1 97.12 12 ASN B CA 1
ATOM 902 C C . ASN B 1 12 ? 4.941 -28.781 -5.695 1 97.12 12 ASN B C 1
ATOM 904 O O . ASN B 1 12 ? 5.383 -29.688 -6.391 1 97.12 12 ASN B O 1
ATOM 908 N N . ASP B 1 13 ? 3.717 -28.688 -5.379 1 96.88 13 ASP B N 1
ATOM 909 C CA . ASP B 1 13 ? 2.746 -29.672 -5.855 1 96.88 13 ASP B CA 1
ATOM 910 C C . ASP B 1 13 ? 2.598 -29.594 -7.371 1 96.88 13 ASP B C 1
ATOM 912 O O . ASP B 1 13 ? 2.473 -30.625 -8.031 1 96.88 13 ASP B O 1
ATOM 916 N N . LEU B 1 14 ? 2.678 -28.406 -7.887 1 96.12 14 LEU B N 1
ATOM 917 C CA . LEU B 1 14 ? 2.506 -28.219 -9.32 1 96.12 14 LEU B CA 1
ATOM 918 C C . LEU B 1 14 ? 3.721 -28.719 -10.086 1 96.12 14 LEU B C 1
ATOM 920 O O . LEU B 1 14 ? 3.627 -29.031 -11.281 1 96.12 14 LEU B O 1
ATOM 924 N N . MET B 1 15 ? 4.812 -28.797 -9.406 1 93 15 MET B N 1
ATOM 925 C CA . MET B 1 15 ? 6.039 -29.328 -10 1 93 15 MET B CA 1
ATOM 926 C C . MET B 1 15 ? 6.043 -30.844 -9.992 1 93 15 MET B C 1
ATOM 928 O O . MET B 1 15 ? 6.789 -31.484 -10.742 1 93 15 MET B O 1
ATOM 932 N N . ASN B 1 16 ? 5.23 -31.406 -9.133 1 91.5 16 ASN B N 1
ATOM 933 C CA . ASN B 1 16 ? 5.176 -32.875 -8.977 1 91.5 16 ASN B CA 1
ATOM 934 C C . ASN B 1 16 ? 4.344 -33.5 -10.078 1 91.5 16 ASN B C 1
ATOM 936 O O . ASN B 1 16 ? 3.133 -33.312 -10.156 1 91.5 16 ASN B O 1
ATOM 940 N N . PRO B 1 17 ? 4.902 -34.406 -10.883 1 87.75 17 PRO B N 1
ATOM 941 C CA . PRO B 1 17 ? 4.164 -35.062 -11.977 1 87.75 17 PRO B CA 1
ATOM 942 C C . PRO B 1 17 ? 3.082 -36 -11.477 1 87.75 17 PRO B C 1
ATOM 944 O O . PRO B 1 17 ? 2.178 -36.375 -12.234 1 87.75 17 PRO B O 1
ATOM 947 N N . GLU B 1 18 ? 3.145 -36.344 -10.164 1 91.25 18 GLU B N 1
ATOM 948 C CA . GLU B 1 18 ? 2.199 -37.312 -9.609 1 91.25 18 GLU B CA 1
ATOM 949 C C . GLU B 1 18 ? 0.967 -36.594 -9.039 1 91.25 18 GLU B C 1
ATOM 951 O O . GLU B 1 18 ? -0.002 -37.25 -8.656 1 91.25 18 GLU B O 1
ATOM 956 N N . THR B 1 19 ? 1.03 -35.312 -8.977 1 93.12 19 THR B N 1
ATOM 957 C CA . THR B 1 19 ? -0.128 -34.562 -8.484 1 93.12 19 THR B CA 1
ATOM 958 C C . THR B 1 19 ? -1.332 -34.781 -9.398 1 93.12 19 THR B C 1
ATOM 960 O O . THR B 1 19 ? -1.215 -34.688 -10.617 1 93.12 19 THR B O 1
ATOM 963 N N . SER B 1 20 ? -2.496 -35.094 -8.797 1 94.56 20 SER B N 1
ATOM 964 C CA . SER B 1 20 ? -3.695 -35.375 -9.578 1 94.56 20 SER B CA 1
ATOM 965 C C . SER B 1 20 ? -4.164 -34.125 -10.344 1 94.56 20 SER B C 1
ATOM 967 O O . SER B 1 20 ? -3.852 -33 -9.961 1 94.56 20 SER B O 1
ATOM 969 N N . ILE B 1 21 ? -4.852 -34.344 -11.422 1 93.06 21 ILE B N 1
ATOM 970 C CA . ILE B 1 21 ? -5.402 -33.25 -12.227 1 93.06 21 ILE B CA 1
ATOM 971 C C . ILE B 1 21 ? -6.336 -32.406 -11.375 1 93.06 21 ILE B C 1
ATOM 973 O O . ILE B 1 21 ? -6.363 -31.172 -11.516 1 93.06 21 ILE B O 1
ATOM 977 N N . GLU B 1 22 ? -7.055 -33.062 -10.531 1 95.44 22 GLU B N 1
ATOM 978 C CA . GLU B 1 22 ? -7.984 -32.344 -9.648 1 95.44 22 GLU B CA 1
ATOM 979 C C . GLU B 1 22 ? -7.238 -31.391 -8.719 1 95.44 22 GLU B C 1
ATOM 981 O O . GLU B 1 22 ? -7.617 -30.234 -8.586 1 95.44 22 GLU B O 1
ATOM 986 N N . THR B 1 23 ? -6.203 -31.875 -8.078 1 96.69 23 THR B N 1
ATOM 987 C CA . THR B 1 23 ? -5.402 -31.062 -7.172 1 96.69 23 THR B CA 1
ATOM 988 C C . THR B 1 23 ? -4.715 -29.922 -7.926 1 96.69 23 THR B C 1
ATOM 990 O O . THR B 1 23 ? -4.66 -28.797 -7.438 1 96.69 23 THR B O 1
ATOM 993 N N . ARG B 1 24 ? -4.23 -30.156 -9.102 1 95.94 24 ARG B N 1
ATOM 994 C CA . ARG B 1 24 ? -3.588 -29.141 -9.93 1 95.94 24 ARG B CA 1
ATOM 995 C C . ARG B 1 24 ? -4.559 -28.016 -10.266 1 95.94 24 ARG B C 1
ATOM 997 O O . ARG B 1 24 ? -4.223 -26.844 -10.133 1 95.94 24 ARG B O 1
ATOM 1004 N N . THR B 1 25 ? -5.73 -28.438 -10.664 1 96.62 25 THR B N 1
ATOM 1005 C CA . THR B 1 25 ? -6.75 -27.469 -11.016 1 96.62 25 THR B CA 1
ATOM 1006 C C . THR B 1 25 ? -7.09 -26.578 -9.82 1 96.62 25 THR B C 1
ATOM 1008 O O . THR B 1 25 ? -7.199 -25.359 -9.953 1 96.62 25 THR B O 1
ATOM 1011 N N . GLN B 1 26 ? -7.172 -27.219 -8.68 1 98.06 26 GLN B N 1
ATOM 1012 C CA . GLN B 1 26 ? -7.477 -26.469 -7.465 1 98.06 26 GLN B CA 1
ATOM 1013 C C . GLN B 1 26 ? -6.355 -25.484 -7.133 1 98.06 26 GLN B C 1
ATOM 1015 O O . GLN B 1 26 ? -6.613 -24.344 -6.734 1 98.06 26 GLN B O 1
ATOM 1020 N N . HIS B 1 27 ? -5.141 -25.906 -7.234 1 98.25 27 HIS B N 1
ATOM 1021 C CA . HIS B 1 27 ? -3.99 -25.047 -6.957 1 98.25 27 HIS B CA 1
ATOM 1022 C C . HIS B 1 27 ? -3.959 -23.844 -7.898 1 98.25 27 HIS B C 1
ATOM 1024 O O . HIS B 1 27 ? -3.697 -22.719 -7.469 1 98.25 27 HIS B O 1
ATOM 1030 N N . LEU B 1 28 ? -4.258 -24.109 -9.156 1 98.25 28 LEU B N 1
ATOM 1031 C CA . LEU B 1 28 ? -4.227 -23.031 -10.133 1 98.25 28 LEU B CA 1
ATOM 1032 C C . LEU B 1 28 ? -5.336 -22.016 -9.859 1 98.25 28 LEU B C 1
ATOM 1034 O O . LEU B 1 28 ? -5.137 -20.812 -10.023 1 98.25 28 LEU B O 1
ATOM 1038 N N . MET B 1 29 ? -6.457 -22.516 -9.414 1 98.31 29 MET B N 1
ATOM 1039 C CA . MET B 1 29 ? -7.547 -21.625 -9.023 1 98.31 29 MET B CA 1
ATOM 1040 C C . MET B 1 29 ? -7.16 -20.797 -7.797 1 98.31 29 MET B C 1
ATOM 1042 O O . MET B 1 29 ? -7.461 -19.594 -7.73 1 98.31 29 MET B O 1
ATOM 1046 N N . THR B 1 30 ? -6.492 -21.391 -6.902 1 98.69 30 THR B N 1
ATOM 1047 C CA . THR B 1 30 ? -6.039 -20.719 -5.695 1 98.69 30 THR B CA 1
ATOM 1048 C C . THR B 1 30 ? -5.047 -19.609 -6.043 1 98.69 30 THR B C 1
ATOM 1050 O O . THR B 1 30 ? -5.133 -18.5 -5.508 1 98.69 30 THR B O 1
ATOM 1053 N N . LEU B 1 31 ? -4.172 -19.922 -6.922 1 98.56 31 LEU B N 1
ATOM 1054 C CA . LEU B 1 31 ? -3.191 -18.922 -7.355 1 98.56 31 LEU B CA 1
ATOM 1055 C C . LEU B 1 31 ? -3.875 -17.766 -8.062 1 98.56 31 LEU B C 1
ATOM 1057 O O . LEU B 1 31 ? -3.484 -16.609 -7.887 1 98.56 31 LEU B O 1
ATOM 1061 N N . ARG B 1 32 ? -4.836 -18.078 -8.852 1 98.06 32 ARG B N 1
ATOM 1062 C CA . ARG B 1 32 ? -5.605 -17.047 -9.539 1 98.06 32 ARG B CA 1
ATOM 1063 C C . ARG B 1 32 ? -6.305 -16.125 -8.539 1 98.06 32 ARG B C 1
ATOM 1065 O O . ARG B 1 32 ? -6.211 -14.906 -8.641 1 98.06 32 ARG B O 1
ATOM 1072 N N . ASP B 1 33 ? -6.965 -16.719 -7.609 1 98.12 33 ASP B N 1
ATOM 1073 C CA . ASP B 1 33 ? -7.688 -15.953 -6.598 1 98.12 33 ASP B CA 1
ATOM 1074 C C . ASP B 1 33 ? -6.734 -15.086 -5.781 1 98.12 33 ASP B C 1
ATOM 1076 O O . ASP B 1 33 ? -7.051 -13.938 -5.465 1 98.12 33 ASP B O 1
ATOM 1080 N N . ASP B 1 34 ? -5.645 -15.648 -5.418 1 97.94 34 ASP B N 1
ATOM 1081 C CA . ASP B 1 34 ? -4.648 -14.898 -4.656 1 97.94 34 ASP B CA 1
ATOM 1082 C C . ASP B 1 34 ? -4.141 -13.695 -5.445 1 97.94 34 ASP B C 1
ATOM 1084 O O . ASP B 1 34 ? -3.969 -12.609 -4.887 1 97.94 34 ASP B O 1
ATOM 1088 N N . TYR B 1 35 ? -3.895 -13.938 -6.691 1 97.38 35 TYR B N 1
ATOM 1089 C CA . TYR B 1 35 ? -3.443 -12.852 -7.562 1 97.38 35 TYR B CA 1
ATOM 1090 C C . TYR B 1 35 ? -4.441 -11.703 -7.57 1 97.38 35 TYR B C 1
ATOM 1092 O O . TYR B 1 35 ? -4.062 -10.539 -7.43 1 97.38 35 TYR B O 1
ATOM 1100 N N . VAL B 1 36 ? -5.652 -12 -7.711 1 96.94 36 VAL B N 1
ATOM 1101 C CA . VAL B 1 36 ? -6.703 -10.984 -7.77 1 96.94 36 VAL B CA 1
ATOM 1102 C C . VAL B 1 36 ? -6.766 -10.234 -6.441 1 96.94 36 VAL B C 1
ATOM 1104 O O . VAL B 1 36 ? -6.777 -9 -6.418 1 96.94 36 VAL B O 1
ATOM 1107 N N . GLU B 1 37 ? -6.766 -10.969 -5.375 1 95.94 37 GLU B N 1
ATOM 1108 C CA . GLU B 1 37 ? -6.848 -10.359 -4.051 1 95.94 37 GLU B CA 1
ATOM 1109 C C . GLU B 1 37 ? -5.676 -9.414 -3.803 1 95.94 37 GLU B C 1
ATOM 1111 O O . GLU B 1 37 ? -5.863 -8.289 -3.338 1 95.94 37 GLU B O 1
ATOM 1116 N N . VAL B 1 38 ? -4.551 -9.82 -4.141 1 95.19 38 VAL B N 1
ATOM 1117 C CA . VAL B 1 38 ? -3.338 -9.047 -3.895 1 95.19 38 VAL B CA 1
ATOM 1118 C C . VAL B 1 38 ? -3.361 -7.77 -4.727 1 95.19 38 VAL B C 1
ATOM 1120 O O . VAL B 1 38 ? -2.98 -6.703 -4.246 1 95.19 38 VAL B O 1
ATOM 1123 N N . HIS B 1 39 ? -3.779 -7.938 -5.906 1 93.69 39 HIS B N 1
ATOM 1124 C CA . HIS B 1 39 ? -3.785 -6.777 -6.785 1 93.69 39 HIS B CA 1
ATOM 1125 C C . HIS B 1 39 ? -4.852 -5.77 -6.363 1 93.69 39 HIS B C 1
ATOM 1127 O O . HIS B 1 39 ? -4.641 -4.559 -6.469 1 93.69 39 HIS B O 1
ATOM 1133 N N . VAL B 1 40 ? -5.945 -6.211 -5.898 1 94.62 40 VAL B N 1
ATOM 1134 C CA . VAL B 1 40 ? -6.969 -5.32 -5.359 1 94.62 40 VAL B CA 1
ATOM 1135 C C . VAL B 1 40 ? -6.426 -4.586 -4.137 1 94.62 40 VAL B C 1
ATOM 1137 O O . VAL B 1 40 ? -6.574 -3.367 -4.023 1 94.62 40 VAL B O 1
ATOM 1140 N N . ASN B 1 41 ? -5.812 -5.301 -3.252 1 95.44 41 ASN B N 1
ATOM 1141 C CA . ASN B 1 41 ? -5.211 -4.703 -2.064 1 95.44 41 ASN B CA 1
ATOM 1142 C C . ASN B 1 41 ? -4.156 -3.666 -2.432 1 95.44 41 ASN B C 1
ATOM 1144 O O . ASN B 1 41 ? -4.102 -2.59 -1.834 1 95.44 41 ASN B O 1
ATOM 1148 N N . HIS B 1 42 ? -3.352 -4.035 -3.369 1 94.75 42 HIS B N 1
ATOM 1149 C CA . HIS B 1 42 ? -2.32 -3.117 -3.84 1 94.75 42 HIS B CA 1
ATOM 1150 C C . HIS B 1 42 ? -2.93 -1.82 -4.359 1 94.75 42 HIS B C 1
ATOM 1152 O O . HIS B 1 42 ? -2.449 -0.731 -4.039 1 94.75 42 HIS B O 1
ATOM 1158 N N . SER B 1 43 ? -3.934 -1.975 -5.137 1 94.69 43 SER B N 1
ATOM 1159 C CA . SER B 1 43 ? -4.613 -0.805 -5.684 1 94.69 43 SER B CA 1
ATOM 1160 C C . SER B 1 43 ? -5.207 0.06 -4.578 1 94.69 43 SER B C 1
ATOM 1162 O O . SER B 1 43 ? -5.086 1.286 -4.605 1 94.69 43 SER B O 1
ATOM 1164 N N . THR B 1 44 ? -5.793 -0.561 -3.652 1 97.19 44 THR B N 1
ATOM 1165 C CA . THR B 1 44 ? -6.391 0.139 -2.52 1 97.19 44 THR B CA 1
ATOM 1166 C C . THR B 1 44 ? -5.324 0.888 -1.724 1 97.19 44 THR B C 1
ATOM 1168 O O . THR B 1 44 ? -5.512 2.053 -1.368 1 97.19 44 THR B O 1
ATOM 1171 N N . GLN B 1 45 ? -4.227 0.213 -1.511 1 97.25 45 GLN B N 1
ATOM 1172 C CA . GLN B 1 45 ? -3.139 0.825 -0.753 1 97.25 45 GLN B CA 1
ATOM 1173 C C . GLN B 1 45 ? -2.541 2.008 -1.509 1 97.25 45 GLN B C 1
ATOM 1175 O O . GLN B 1 45 ? -2.221 3.037 -0.909 1 97.25 45 GLN B O 1
ATOM 1180 N N . THR B 1 46 ? -2.43 1.859 -2.725 1 97.38 46 THR B N 1
ATOM 1181 C CA . THR B 1 46 ? -1.918 2.951 -3.547 1 97.38 46 THR B CA 1
ATOM 1182 C C . THR B 1 46 ? -2.834 4.168 -3.459 1 97.38 46 THR B C 1
ATOM 1184 O O . THR B 1 46 ? -2.363 5.297 -3.309 1 97.38 46 THR B O 1
ATOM 1187 N N . GLN B 1 47 ? -4.102 3.947 -3.529 1 98.25 47 GLN B N 1
ATOM 1188 C CA . GLN B 1 47 ? -5.078 5.027 -3.416 1 98.25 47 GLN B CA 1
ATOM 1189 C C . GLN B 1 47 ? -4.996 5.699 -2.049 1 98.25 47 GLN B C 1
ATOM 1191 O O . GLN B 1 47 ? -5.102 6.926 -1.946 1 98.25 47 GLN B O 1
ATOM 1196 N N . GLN B 1 48 ? -4.871 4.941 -1.04 1 98.31 48 GLN B N 1
ATOM 1197 C CA . GLN B 1 48 ? -4.73 5.477 0.31 1 98.31 48 GLN B CA 1
ATOM 1198 C C . GLN B 1 48 ? -3.492 6.359 0.425 1 98.31 48 GLN B C 1
ATOM 1200 O O . GLN B 1 48 ? -3.555 7.457 0.983 1 98.31 48 GLN B O 1
ATOM 1205 N N . ILE B 1 49 ? -2.422 5.852 -0.073 1 98.56 49 ILE B N 1
ATOM 1206 C CA . ILE B 1 49 ? -1.167 6.594 -0.037 1 98.56 49 ILE B CA 1
ATOM 1207 C C . ILE B 1 49 ? -1.341 7.934 -0.747 1 98.56 49 ILE B C 1
ATOM 1209 O O . ILE B 1 49 ? -0.931 8.977 -0.228 1 98.56 49 ILE B O 1
ATOM 1213 N N . ASP B 1 50 ? -1.964 7.898 -1.846 1 98.62 50 ASP B N 1
ATOM 1214 C CA . ASP B 1 50 ? -2.201 9.133 -2.596 1 98.62 50 ASP B CA 1
ATOM 1215 C C . ASP B 1 50 ? -3.092 10.086 -1.812 1 98.62 50 ASP B C 1
ATOM 1217 O O . ASP B 1 50 ? -2.842 11.297 -1.787 1 98.62 50 ASP B O 1
ATOM 1221 N N . ALA B 1 51 ? -4.094 9.594 -1.224 1 98.62 51 ALA B N 1
ATOM 1222 C CA . ALA B 1 51 ? -4.992 10.406 -0.414 1 98.62 51 ALA B CA 1
ATOM 1223 C C . ALA B 1 51 ? -4.25 11.039 0.76 1 98.62 51 ALA B C 1
ATOM 1225 O O . ALA B 1 51 ? -4.457 12.219 1.069 1 98.62 51 ALA B O 1
ATOM 1226 N N . PHE B 1 52 ? -3.373 10.25 1.337 1 98.56 52 PHE B N 1
ATOM 1227 C CA . PHE B 1 52 ? -2.6 10.758 2.465 1 98.56 52 PHE B CA 1
ATOM 1228 C C . PHE B 1 52 ? -1.637 11.852 2.016 1 98.56 52 PHE B C 1
ATOM 1230 O O . PHE B 1 52 ? -1.412 12.82 2.738 1 98.56 52 PHE B O 1
ATOM 1237 N N . LYS B 1 53 ? -1.087 11.68 0.903 1 98.5 53 LYS B N 1
ATOM 1238 C CA . LYS B 1 53 ? -0.197 12.703 0.358 1 98.5 53 LYS B CA 1
ATOM 1239 C C . LYS B 1 53 ? -0.917 14.039 0.218 1 98.5 53 LYS B C 1
ATOM 1241 O O . LYS B 1 53 ? -0.374 15.086 0.583 1 98.5 53 LYS B O 1
ATOM 1246 N N . VAL B 1 54 ? -2.059 14.008 -0.297 1 98.5 54 VAL B N 1
ATOM 1247 C CA . VAL B 1 54 ? -2.861 15.211 -0.476 1 98.5 54 VAL B CA 1
ATOM 1248 C C . VAL B 1 54 ? -3.199 15.812 0.886 1 98.5 54 VAL B C 1
ATOM 1250 O O . VAL B 1 54 ? -3.068 17.031 1.086 1 98.5 54 VAL B O 1
ATOM 1253 N N . GLU B 1 55 ? -3.592 15.008 1.796 1 98.06 55 GLU B N 1
ATOM 1254 C CA . GLU B 1 55 ? -3.951 15.461 3.137 1 98.06 55 GLU B CA 1
ATOM 1255 C C . GLU B 1 55 ? -2.764 16.109 3.838 1 98.06 55 GLU B C 1
ATOM 1257 O O . GLU B 1 55 ? -2.902 17.172 4.441 1 98.06 55 GLU B O 1
ATOM 1262 N N . VAL B 1 56 ? -1.677 15.492 3.693 1 97.38 56 VAL B N 1
ATOM 1263 C CA . VAL B 1 56 ? -0.459 16.031 4.297 1 97.38 56 VAL B CA 1
ATOM 1264 C C . VAL B 1 56 ? -0.138 17.391 3.693 1 97.38 56 VAL B C 1
ATOM 1266 O O . VAL B 1 56 ? 0.151 18.344 4.418 1 97.38 56 VAL B O 1
ATOM 1269 N N . ALA B 1 57 ? -0.249 17.469 2.486 1 97.88 57 ALA B N 1
ATOM 1270 C CA . ALA B 1 57 ? 0.024 18.734 1.815 1 97.88 57 ALA B CA 1
ATOM 1271 C C . ALA B 1 57 ? -0.932 19.828 2.293 1 97.88 57 ALA B C 1
ATOM 1273 O O . ALA B 1 57 ? -0.515 20.969 2.549 1 97.88 57 ALA B O 1
ATOM 1274 N N . ASP B 1 58 ? -2.15 19.516 2.389 1 97.75 58 ASP B N 1
ATOM 1275 C CA . ASP B 1 58 ? -3.168 20.453 2.852 1 97.75 58 ASP B CA 1
ATOM 1276 C C . ASP B 1 58 ? -2.895 20.891 4.285 1 97.75 58 ASP B C 1
ATOM 1278 O O . ASP B 1 58 ? -3.006 22.078 4.609 1 97.75 58 ASP B O 1
ATOM 1282 N N . LEU B 1 59 ? -2.555 20 5.086 1 97.31 59 LEU B N 1
ATOM 1283 C CA . LEU B 1 59 ? -2.283 20.297 6.488 1 97.31 59 LEU B CA 1
ATOM 1284 C C . LEU B 1 59 ? -1.024 21.141 6.633 1 97.31 59 LEU B C 1
ATOM 1286 O O . LEU B 1 59 ? -0.97 22.047 7.473 1 97.31 59 LEU B O 1
ATOM 1290 N N . GLN B 1 60 ? -0.081 20.859 5.828 1 97.75 60 GLN B N 1
ATOM 1291 C CA . GLN B 1 60 ? 1.135 21.656 5.824 1 97.75 60 GLN B CA 1
ATOM 1292 C C . GLN B 1 60 ? 0.844 23.094 5.383 1 97.75 60 GLN B C 1
ATOM 1294 O O . GLN B 1 60 ? 1.359 24.047 5.973 1 97.75 60 GLN B O 1
ATOM 1299 N N . ALA B 1 61 ? 0.048 23.219 4.414 1 96.44 61 ALA B N 1
ATOM 1300 C CA . ALA B 1 61 ? -0.347 24.547 3.945 1 96.44 61 ALA B CA 1
ATOM 1301 C C . ALA B 1 61 ? -1.119 25.297 5.023 1 96.44 61 ALA B C 1
ATOM 1303 O O . ALA B 1 61 ? -0.881 26.484 5.246 1 96.44 61 ALA B O 1
ATOM 1304 N N . SER B 1 62 ? -1.989 24.578 5.59 1 95.81 62 SER B N 1
ATOM 1305 C CA . SER B 1 62 ? -2.77 25.172 6.676 1 95.81 62 SER B CA 1
ATOM 1306 C C . SER B 1 62 ? -1.875 25.578 7.84 1 95.81 62 SER B C 1
ATOM 1308 O O . SER B 1 62 ? -2.01 26.688 8.367 1 95.81 62 SER B O 1
ATOM 1310 N N . ASN B 1 63 ? -1.014 24.734 8.188 1 92.88 63 ASN B N 1
ATOM 1311 C CA . ASN B 1 63 ? -0.057 25.031 9.25 1 92.88 63 ASN B CA 1
ATOM 1312 C C . ASN B 1 63 ? 0.786 26.25 8.914 1 92.88 63 ASN B C 1
ATOM 1314 O O . ASN B 1 63 ? 1.004 27.125 9.773 1 92.88 63 ASN B O 1
ATOM 1318 N N . SER B 1 64 ? 1.216 26.297 7.781 1 93.62 64 SER B N 1
ATOM 1319 C CA . SER B 1 64 ? 2.016 27.422 7.32 1 93.62 64 SER B CA 1
ATOM 1320 C C . SER B 1 64 ? 1.225 28.719 7.387 1 93.62 64 SER B C 1
ATOM 1322 O O . SER B 1 64 ? 1.748 29.75 7.82 1 93.62 64 SER B O 1
ATOM 1324 N N . LYS B 1 65 ? 0.005 28.672 6.891 1 93.25 65 LYS B N 1
ATOM 1325 C CA . LYS B 1 65 ? -0.874 29.844 6.938 1 93.25 65 LYS B CA 1
ATOM 1326 C C . LYS B 1 65 ? -1.102 30.297 8.375 1 93.25 65 LYS B C 1
ATOM 1328 O O . LYS B 1 65 ? -1.024 31.484 8.672 1 93.25 65 LYS B O 1
ATOM 1333 N N . LEU B 1 66 ? -1.312 29.391 9.266 1 87.56 66 LEU B N 1
ATOM 1334 C CA . LEU B 1 66 ? -1.551 29.703 10.672 1 87.56 66 LEU B CA 1
ATOM 1335 C C . LEU B 1 66 ? -0.294 30.266 11.32 1 87.56 66 LEU B C 1
ATOM 1337 O O . LEU B 1 66 ? -0.37 31.219 12.102 1 87.56 66 LEU B O 1
ATOM 1341 N N . PHE B 1 67 ? 0.813 29.688 10.961 1 90.75 67 PHE B N 1
ATOM 1342 C CA . PHE B 1 67 ? 2.092 30.141 11.492 1 90.75 67 PHE B CA 1
ATOM 1343 C C . PHE B 1 67 ? 2.365 31.578 11.07 1 90.75 67 PHE B C 1
ATOM 1345 O O . PHE B 1 67 ? 2.805 32.406 11.883 1 90.75 67 PHE B O 1
ATOM 1352 N N . ARG B 1 68 ? 2.086 31.891 9.836 1 88.94 68 ARG B N 1
ATOM 1353 C CA . ARG B 1 68 ? 2.264 33.25 9.336 1 88.94 68 ARG B CA 1
ATOM 1354 C C . ARG B 1 68 ? 1.323 34.219 10.039 1 88.94 68 ARG B C 1
ATOM 1356 O O . ARG B 1 68 ? 1.709 35.344 10.352 1 88.94 68 ARG B O 1
ATOM 1363 N N . LYS B 1 69 ? 0.197 33.812 10.32 1 85.69 69 LYS B N 1
ATOM 1364 C CA . LYS B 1 69 ? -0.794 34.656 10.984 1 85.69 69 LYS B CA 1
ATOM 1365 C C . LYS B 1 69 ? -0.351 35 12.406 1 85.69 69 LYS B C 1
ATOM 1367 O O . L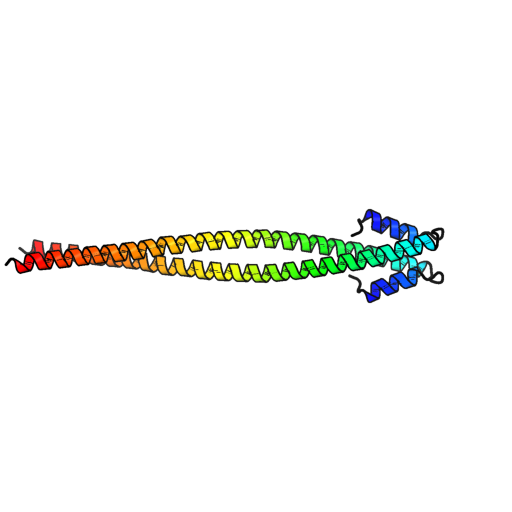YS B 1 69 ? -0.536 36.125 12.859 1 85.69 69 LYS B O 1
ATOM 1372 N N . ILE B 1 70 ? 0.206 34.156 13.109 1 82.25 70 ILE B N 1
ATOM 1373 C CA . ILE B 1 70 ? 0.707 34.375 14.461 1 82.25 70 ILE B CA 1
ATOM 1374 C C . ILE B 1 70 ? 1.873 35.375 14.414 1 82.25 70 ILE B C 1
ATOM 1376 O O . ILE B 1 70 ? 1.98 36.25 15.266 1 82.25 70 ILE B O 1
ATOM 1380 N N . GLY B 1 71 ? 2.75 35.062 13.484 1 76.19 71 GLY B N 1
ATOM 1381 C CA . GLY B 1 71 ? 3.873 35.969 13.336 1 76.19 71 GLY B CA 1
ATOM 1382 C C . GLY B 1 71 ? 3.451 37.375 13 1 76.19 71 GLY B C 1
ATOM 1383 O O . GLY B 1 71 ? 4.027 38.344 13.508 1 76.19 71 GLY B O 1
ATOM 1384 N N . ILE B 1 72 ? 2.527 37.594 12.219 1 69.44 72 ILE B N 1
ATOM 1385 C CA . ILE B 1 72 ? 2.012 38.875 11.82 1 69.44 72 ILE B CA 1
ATOM 1386 C C . ILE B 1 72 ? 1.3 39.531 13 1 69.44 72 ILE B C 1
ATOM 1388 O O . ILE B 1 72 ? 1.506 40.719 13.273 1 69.44 72 ILE B O 1
ATOM 1392 N N . ASP B 1 73 ? 0.601 38.875 13.781 1 66.5 73 ASP B N 1
ATOM 1393 C CA . ASP B 1 73 ? -0.139 39.406 14.922 1 66.5 73 ASP B CA 1
ATOM 1394 C C . ASP B 1 73 ? 0.792 39.688 16.094 1 66.5 73 ASP B C 1
ATOM 1396 O O . ASP B 1 73 ? 0.598 40.656 16.844 1 66.5 73 ASP B O 1
ATOM 1400 N N . GLY B 1 74 ? 1.665 38.781 16.297 1 61.72 74 GLY B N 1
ATOM 1401 C CA . GLY B 1 74 ? 2.666 39 17.312 1 61.72 74 GLY B CA 1
ATOM 1402 C C . GLY B 1 74 ? 3.547 40.219 17.016 1 61.72 74 GLY B C 1
ATOM 1403 O O . GLY B 1 74 ? 3.947 40.938 17.938 1 61.72 74 GLY B O 1
ATOM 1404 N N . GLY B 1 75 ? 3.977 40.312 15.883 1 60.97 75 GLY B N 1
ATOM 1405 C CA . GLY B 1 75 ? 4.723 41.5 15.461 1 60.97 75 GLY B CA 1
ATOM 1406 C C . GLY B 1 75 ? 3.936 42.781 15.617 1 60.97 75 GLY B C 1
ATOM 1407 O O . GLY B 1 75 ? 4.48 43.781 16.047 1 60.97 75 GLY B O 1
ATOM 1408 N N . THR B 1 76 ? 2.777 42.812 15.297 1 59.88 76 THR B N 1
ATOM 1409 C CA . THR B 1 76 ? 1.916 43.969 15.422 1 59.88 76 THR B CA 1
ATOM 1410 C C . THR B 1 76 ? 1.686 44.312 16.891 1 59.88 76 THR B C 1
ATOM 1412 O O . THR B 1 76 ? 1.662 45.5 17.25 1 59.88 76 THR B O 1
ATOM 1415 N N . GLU B 1 77 ? 1.535 43.375 17.719 1 56.88 77 GLU B N 1
ATOM 1416 C CA . GLU B 1 77 ? 1.361 43.656 19.141 1 56.88 77 GLU B CA 1
ATOM 1417 C C . GLU B 1 77 ? 2.643 44.188 19.766 1 56.88 77 GLU B C 1
ATOM 1419 O O . GLU B 1 77 ? 2.6 45.094 20.609 1 56.88 77 GLU B O 1
ATOM 1424 N N . GLU B 1 78 ? 3.65 43.562 19.469 1 57.72 78 GLU B N 1
ATOM 1425 C CA . GLU B 1 78 ? 4.934 44.094 19.938 1 57.72 78 GLU B CA 1
ATOM 1426 C C . GLU B 1 78 ? 5.199 45.5 19.422 1 57.72 78 GLU B C 1
ATOM 1428 O O . GLU B 1 78 ? 5.723 46.344 20.141 1 57.72 78 GLU B O 1
ATOM 1433 N N . GLN B 1 79 ? 4.875 45.719 18.234 1 57.59 79 GLN B N 1
ATOM 1434 C CA . GLN B 1 79 ? 5.016 47.062 17.672 1 57.59 79 GLN B CA 1
ATOM 1435 C C . GLN B 1 79 ? 4.066 48.062 18.359 1 57.59 79 GLN B C 1
ATOM 1437 O O . GLN B 1 79 ? 4.449 49.188 18.672 1 57.59 79 GLN B O 1
ATOM 1442 N N . LYS B 1 80 ? 2.91 47.594 18.547 1 56.66 80 LYS B N 1
ATOM 1443 C CA . LYS B 1 80 ? 1.962 48.438 19.25 1 56.66 80 LYS B CA 1
ATOM 1444 C C . LYS B 1 80 ? 2.406 48.688 20.688 1 56.66 80 LYS B C 1
ATOM 1446 O O . LYS B 1 80 ? 2.258 49.812 21.203 1 56.66 80 LYS B O 1
ATOM 1451 N N . LYS B 1 81 ? 2.895 47.75 21.328 1 57.78 81 LYS B N 1
ATOM 1452 C CA . LYS B 1 81 ? 3.428 47.938 22.672 1 57.78 81 LYS B CA 1
ATOM 1453 C C . LYS B 1 81 ? 4.617 48.875 22.672 1 57.78 81 LYS B C 1
ATOM 1455 O O . LYS B 1 81 ? 4.746 49.719 23.578 1 57.78 81 LYS B O 1
ATOM 1460 N N . ASN B 1 82 ? 5.336 48.719 21.781 1 56.41 82 ASN B N 1
ATOM 1461 C CA . ASN B 1 82 ? 6.488 49.594 21.672 1 56.41 82 ASN B CA 1
ATOM 1462 C C . ASN B 1 82 ? 6.066 51.031 21.312 1 56.41 82 ASN B C 1
ATOM 1464 O O . ASN B 1 82 ? 6.637 52 21.812 1 56.41 82 ASN B O 1
ATOM 1468 N N . GLU B 1 83 ? 5.176 51.094 20.531 1 55.44 83 GLU B N 1
ATOM 1469 C CA . GLU B 1 83 ? 4.66 52.406 20.188 1 55.44 83 GLU B CA 1
ATOM 1470 C C . GLU B 1 83 ? 3.963 53.062 21.391 1 55.44 83 GLU B C 1
ATOM 1472 O O . GLU B 1 83 ? 4.102 54.25 21.625 1 55.44 83 GLU B O 1
ATOM 1477 N N . ASN B 1 84 ? 3.299 52.344 22.078 1 51.28 84 ASN B N 1
ATOM 1478 C CA . ASN B 1 84 ? 2.654 52.875 23.281 1 51.28 84 ASN B CA 1
ATOM 1479 C C . ASN B 1 84 ? 3.674 53.188 24.375 1 51.28 84 ASN B C 1
ATOM 1481 O O . ASN B 1 84 ? 3.523 54.188 25.078 1 51.28 84 ASN B O 1
ATOM 1485 N N . GLN B 1 85 ? 4.613 52.438 24.484 1 52.94 85 GLN B N 1
ATOM 1486 C CA . GLN B 1 85 ? 5.672 52.781 25.438 1 52.94 85 GLN B CA 1
ATOM 1487 C C . GLN B 1 85 ? 6.449 54 24.984 1 52.94 85 GLN B C 1
ATOM 1489 O O . GLN B 1 85 ? 6.848 54.844 25.812 1 52.94 85 GLN B O 1
ATOM 1494 N N . GLN B 1 86 ? 6.594 54.031 23.719 1 54.59 86 GLN B N 1
ATOM 1495 C CA . GLN B 1 86 ? 7.273 55.219 23.203 1 54.59 86 GLN B CA 1
ATOM 1496 C C . GLN B 1 86 ? 6.402 56.469 23.375 1 54.59 86 GLN B C 1
ATOM 1498 O O . GLN B 1 86 ? 6.902 57.531 23.734 1 54.59 86 GLN B O 1
ATOM 1503 N N . SER B 1 87 ? 5.164 56.219 23.156 1 51.94 87 SER B N 1
ATOM 1504 C CA . SER B 1 87 ? 4.258 57.344 23.359 1 51.94 87 SER B CA 1
ATOM 1505 C C . SER B 1 87 ? 4.133 57.719 24.828 1 51.94 87 SER B C 1
ATOM 1507 O O . SER B 1 87 ? 4.031 58.875 25.188 1 51.94 87 SER B O 1
ATOM 1509 N N . PHE B 1 88 ? 4.172 56.656 25.531 1 51.06 88 PHE B N 1
ATOM 1510 C CA . PHE B 1 88 ? 4.16 56.906 26.969 1 51.06 88 PHE B CA 1
ATOM 1511 C C . PHE B 1 88 ? 5.465 57.531 27.422 1 51.06 88 PHE B C 1
ATOM 1513 O O . PHE B 1 88 ? 5.457 58.469 28.234 1 51.06 88 PHE B O 1
ATOM 1520 N N . SER B 1 89 ? 6.465 57.094 26.922 1 54.72 89 SER B N 1
ATOM 1521 C CA . SER B 1 89 ? 7.762 57.656 27.25 1 54.72 89 SER B CA 1
ATOM 1522 C C . SER B 1 89 ? 7.883 59.094 26.734 1 54.72 89 SER B C 1
ATOM 1524 O O . SER B 1 89 ? 8.477 59.938 27.391 1 54.72 89 SER B O 1
ATOM 1526 N N . GLU B 1 90 ? 7.273 59.25 25.688 1 56.25 90 GLU B N 1
ATOM 1527 C CA . GLU B 1 90 ? 7.281 60.594 25.141 1 56.25 90 GLU B CA 1
ATOM 1528 C C . GLU B 1 90 ? 6.348 61.5 25.922 1 56.25 90 GLU B C 1
ATOM 1530 O O . GLU B 1 90 ? 6.664 62.688 26.141 1 56.25 90 GLU B O 1
ATOM 1535 N N . SER B 1 91 ? 5.359 60.938 26.328 1 53.31 91 SER B N 1
ATOM 1536 C CA . SER B 1 91 ? 4.418 61.719 27.125 1 53.31 91 SER B CA 1
ATOM 1537 C C . SER B 1 91 ? 4.98 62 28.516 1 53.31 91 SER B C 1
ATOM 1539 O O . SER B 1 91 ? 4.789 63.094 29.062 1 53.31 91 SER B O 1
ATOM 1541 N N . VAL B 1 92 ? 5.676 61.094 28.984 1 55.91 92 VAL B N 1
ATOM 1542 C CA . VAL B 1 92 ? 6.297 61.281 30.297 1 55.91 92 VAL B CA 1
ATOM 1543 C C . VAL B 1 92 ? 7.434 62.312 30.188 1 55.91 92 VAL B C 1
ATOM 1545 O O . VAL B 1 92 ? 7.598 63.156 31.047 1 55.91 92 VAL B O 1
ATOM 1548 N N . THR B 1 93 ? 8.094 62.188 29.125 1 53.16 93 THR B N 1
ATOM 1549 C CA . THR B 1 93 ? 9.195 63.125 28.922 1 53.16 93 THR B CA 1
ATOM 1550 C C . THR B 1 93 ? 8.656 64.562 28.672 1 53.16 93 THR B C 1
ATOM 1552 O O . THR B 1 93 ? 9.219 65.5 29.156 1 53.16 93 THR B O 1
ATOM 1555 N N . LEU B 1 94 ? 7.602 64.562 28 1 54.03 94 LEU B N 1
ATOM 1556 C CA . LEU B 1 94 ? 6.984 65.875 27.766 1 54.03 94 LEU B CA 1
ATOM 1557 C C . LEU B 1 94 ? 6.418 66.438 29.047 1 54.03 94 LEU B C 1
ATOM 1559 O O . LEU B 1 94 ? 6.535 67.688 29.297 1 54.03 94 LEU B O 1
ATOM 1563 N N . ASP B 1 95 ? 5.953 65.688 29.828 1 54.69 95 ASP B N 1
ATOM 1564 C CA . ASP B 1 95 ? 5.398 66.125 31.109 1 54.69 95 ASP B CA 1
ATOM 1565 C C . ASP B 1 95 ? 6.508 66.562 32.062 1 54.69 95 ASP B C 1
ATOM 1567 O O . ASP B 1 95 ? 6.348 67.562 32.781 1 54.69 95 ASP B O 1
ATOM 1571 N N . LEU B 1 96 ? 7.574 65.875 31.984 1 57.66 96 LEU B N 1
ATOM 1572 C CA . LEU B 1 96 ? 8.703 66.25 32.844 1 57.66 96 LEU B CA 1
ATOM 1573 C C . LEU B 1 96 ? 9.375 67.5 32.375 1 57.66 96 LEU B C 1
ATOM 1575 O O . LEU B 1 96 ? 9.867 68.312 33.188 1 57.66 96 LEU B O 1
ATOM 1579 N N . LEU B 1 97 ? 9.344 67.75 31.156 1 54 97 LEU B N 1
ATOM 1580 C CA . LEU B 1 97 ? 9.93 68.938 30.578 1 54 97 LEU B CA 1
ATOM 1581 C C . LEU B 1 97 ? 9.078 70.188 30.891 1 54 97 LEU B C 1
ATOM 1583 O O . LEU B 1 97 ? 9.609 71.25 31.109 1 54 97 LEU B O 1
ATOM 1587 N N . PHE B 1 98 ? 7.902 70 31 1 57.19 98 PHE B N 1
ATOM 1588 C CA . PHE B 1 98 ? 7.02 71.125 31.297 1 57.19 98 PHE B CA 1
ATOM 1589 C C . PHE B 1 98 ? 6.988 71.375 32.781 1 57.19 98 PHE B C 1
ATOM 1591 O O . PHE B 1 98 ? 6.797 72.562 33.219 1 57.19 98 PHE B O 1
ATOM 1598 N N . LYS B 1 99 ? 7.199 70.438 33.594 1 60.19 99 LYS B N 1
ATOM 1599 C CA . LYS B 1 99 ? 7.18 70.688 35.031 1 60.19 99 LYS B CA 1
ATOM 1600 C C . LYS B 1 99 ? 8.484 71.312 35.469 1 60.19 99 LYS B C 1
ATOM 1602 O O . LYS B 1 99 ? 8.508 72.062 36.438 1 60.19 99 LYS B O 1
ATOM 1607 N N . GLY B 1 100 ? 9.461 71 34.812 1 52.72 100 GLY B N 1
ATOM 1608 C CA . GLY B 1 100 ? 10.711 71.625 35.25 1 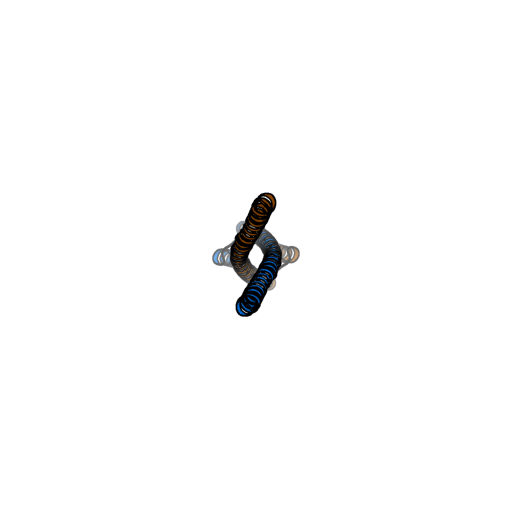52.72 100 GLY B CA 1
ATOM 1609 C C . GLY B 1 100 ? 10.828 73.062 34.875 1 52.72 100 GLY B C 1
ATOM 1610 O O . GLY B 1 100 ? 11.797 73.75 35.25 1 52.72 100 GLY B O 1
ATOM 1611 N N . GLY B 1 101 ? 10.031 73.5 33.938 1 45.16 101 GLY B N 1
ATOM 1612 C CA . GLY B 1 101 ? 10.18 74.875 33.594 1 45.16 101 GLY B CA 1
ATOM 1613 C C . GLY B 1 101 ? 9.445 75.812 34.562 1 45.16 101 GLY B C 1
ATOM 1614 O O . GLY B 1 101 ? 9.508 77 34.406 1 45.16 101 GLY B O 1
ATOM 1615 N N . ASN B 1 102 ? 8.523 75.375 35.406 1 37.59 102 ASN B N 1
ATOM 1616 C CA . ASN B 1 102 ? 8.102 76.375 36.375 1 37.59 102 ASN B CA 1
ATOM 1617 C C . ASN B 1 102 ? 9 76.375 37.594 1 37.59 102 ASN B C 1
ATOM 1619 O O . ASN B 1 102 ? 9.43 75.312 38.094 1 37.59 102 ASN B O 1
#

Solvent-accessible surface area (backbone atoms only — not comparable to full-atom values): 10854 Å² total; per-residue (Å²): 119,72,49,72,66,55,50,50,52,45,49,53,46,66,68,39,88,80,52,48,71,68,57,46,52,51,45,50,49,51,52,51,51,34,51,52,51,49,50,51,50,50,52,51,51,52,50,49,44,54,53,44,52,53,51,44,51,52,40,51,51,49,34,49,54,43,52,51,50,46,52,54,50,50,51,49,47,53,48,48,51,50,48,48,50,49,48,45,50,47,48,49,50,51,50,52,57,56,55,66,69,107,120,73,50,73,68,56,50,51,51,46,49,52,46,68,69,37,88,80,52,49,68,68,59,47,53,52,44,50,51,50,51,51,52,35,51,53,52,48,50,51,51,49,51,52,50,52,51,48,44,53,51,45,52,53,49,44,51,51,40,50,50,49,35,49,55,44,51,51,51,46,53,54,51,51,50,49,48,53,49,49,50,48,47,47,48,47,48,47,49,46,50,50,49,51,52,51,56,58,56,66,69,107

Organism: Lucilia cuprina (NCBI:txid7375)

Foldseek 3Di:
DDDPVRLVVLVVLCVDPPRDPVSVVVSVVVVVVVVVVVVVVVVVVVVVVVVVVVVVVVVVVVVVVVVVVCVVVVVVVVVVVVVVVVVVVVVVVVVVVVVVVD/DDDPVRLVVLVVLCVDPPRDPVSVVVSVVVVVVVVVVVVVVVVVVVVVVVVVVVVVVVVVVVVVVVVVVCVVVVVVVVVVVVVVVVVVVVVVVVVVVVVVVD

InterPro domains:
  IPR024374 Bacteriophage phi-29 scaffolding protein Gp7 [PF11418] (1-99)
  IPR038032 Capsid assembly scaffolding protein Gp7 [SSF90246] (2-74)

Secondary structure (DSSP, 8-state):
---HHHHHHHHHHHH-TTS-HHHHHHHHHHHHHHHHHHHHHHHHHHHHHHHHHHHHHHHHHHHHHHHHHHHHHHHHHHHHHHHHHHHHHHHHHHHHHHHTT-/---HHHHHHHHHHHH-TTS-HHHHHHHHHHHHHHHHHHHHHHHHHHHHHHHHHHHHHHHHHHHHHHHHHHHHHHHHHHHHHHHHHHHHHHHHHHHHHHHTT-

pLDDT: mean 83.43, std 18.78, range [37.59, 98.69]